Protein AF-A0A139H4J5-F1 (afdb_monomer)

Foldseek 3Di:
DDDDDDDDDDDDDDDDDDDDDDDDDDDDDDDDDDDDDDDDDDDDDDDDDDDDDPPPPPDPDPPPVVVVCVVVPHDDVVVVVVVVVVQVVVVVVLVPDDQKAWDPDDPCPPVCVVLPDDPDPQKTKIKHKFWDDADFDPDVVLDDDDDPVPSDGHRHHDLADSLLVRQQVVCVVCQQKAFRAKDWDHDDPTITMMMTMIGHLVDPVQCPDPVRVVCNDPVRGPCSVVLVYPRSCVSQVADDDPVCQCRPVGNVVSVCVVPDDDDDPPD

Sequence (267 aa):
MFDSSYIDFHILASHLPLQLFHLRLLRVLQGTTPIDQHHPPTQSRWVPTSISRSFKRRSRAMSCASCSAFAAGRYDPIFHERHKAVQHWLYMLLRQLNVIHRASRPSRPDKARRLGYKAKQGYVIYRVRVRRGGRKRPVPKGATYGKPTNQGVNQLKYQRSLKSTAEERVGRRCANLRVLNSYWINQDSTYKYYEVILVDPQHKAIRKDPRINWIVNPVHKHRESRGLTATGKKSRGLNKGHRYNNTKAGRRHTWKRQNTLSLWRYR

Radius of gyration: 34.25 Å; Cα contacts (8 Å, |Δi|>4): 265; chains: 1; bounding box: 84×84×112 Å

Secondary structure (DSSP, 8-state):
-------------------------------PPPP-----------PPP---------------HHHHHHHTT---HHHHHHHHHHHHHHHHHHHHS-SEEEESS-S-HHHHHHTT--SSTTEEEEEEEEE-S------GGG---S-GGG---SSPPPSS-HHHHHHHHHHHHTTTSEEEEEEEEEE-SSEEEEEEEEE-TT-HHHHT-TTTGGGGSGGGTTTTTTT-SHHHHHHTT--SSGGGTTTTT-HHHHHHHHHS----S--

Structure (mmCIF, N/CA/C/O backbone):
data_AF-A0A139H4J5-F1
#
_entry.id   AF-A0A139H4J5-F1
#
loop_
_atom_site.group_PDB
_atom_site.id
_atom_site.type_symbol
_atom_site.label_atom_id
_atom_site.label_alt_id
_atom_site.label_comp_id
_atom_site.label_asym_id
_atom_site.label_entity_id
_atom_site.label_seq_id
_atom_site.pdbx_PDB_ins_code
_atom_site.Cartn_x
_atom_site.Cartn_y
_atom_site.Cartn_z
_atom_site.occupancy
_atom_site.B_iso_or_equiv
_atom_site.auth_seq_id
_atom_site.auth_comp_id
_atom_site.auth_asym_id
_atom_site.auth_atom_id
_atom_site.pdbx_PDB_model_num
ATOM 1 N N . MET A 1 1 ? -54.869 -4.563 -58.253 1.00 38.34 1 MET A N 1
ATOM 2 C CA . MET A 1 1 ? -54.872 -5.874 -58.934 1.00 38.34 1 MET A CA 1
ATOM 3 C C . MET A 1 1 ? -54.321 -6.868 -57.925 1.00 38.34 1 MET A C 1
ATOM 5 O O . MET A 1 1 ? -53.164 -6.720 -57.567 1.00 38.34 1 MET A O 1
ATOM 9 N N . PHE A 1 2 ? -55.216 -7.496 -57.150 1.00 35.59 2 PHE A N 1
ATOM 10 C CA . PHE A 1 2 ? -55.743 -8.863 -57.378 1.00 35.59 2 PHE A CA 1
ATOM 11 C C . PHE A 1 2 ? -54.624 -9.902 -57.181 1.00 35.59 2 PHE A C 1
ATOM 13 O O . PHE A 1 2 ? -53.604 -9.790 -57.843 1.00 35.59 2 PHE A O 1
ATOM 20 N N . ASP A 1 3 ? -54.704 -10.944 -56.360 1.00 32.84 3 ASP A N 1
ATOM 21 C CA . ASP A 1 3 ? -55.675 -11.455 -55.383 1.00 32.84 3 ASP A CA 1
ATOM 22 C C . ASP A 1 3 ? -54.935 -12.608 -54.645 1.00 32.84 3 ASP A C 1
ATOM 24 O O . ASP A 1 3 ? -54.000 -13.176 -55.206 1.00 32.84 3 ASP A O 1
ATOM 28 N N . SER A 1 4 ? -55.183 -12.844 -53.349 1.00 40.06 4 SER A N 1
ATOM 29 C CA . SER A 1 4 ? -55.887 -14.029 -52.801 1.00 40.06 4 SER A CA 1
ATOM 30 C C . SER A 1 4 ? -55.195 -15.390 -53.067 1.00 40.06 4 SER A C 1
ATOM 32 O O . SER A 1 4 ? -54.967 -15.777 -54.203 1.00 40.06 4 SER A O 1
ATOM 34 N N . SER A 1 5 ? -54.889 -16.245 -52.084 1.00 41.31 5 SER A N 1
ATOM 35 C CA . SER A 1 5 ? -55.869 -16.812 -51.151 1.00 41.31 5 SER A CA 1
ATOM 36 C C . SER A 1 5 ? -55.244 -17.896 -50.235 1.00 41.31 5 SER A C 1
ATOM 38 O O . SER A 1 5 ? -54.331 -18.604 -50.653 1.00 41.31 5 SER A O 1
ATOM 40 N N . TYR A 1 6 ? -55.868 -18.073 -49.052 1.00 44.84 6 TYR A N 1
ATOM 41 C CA . TYR A 1 6 ? -56.236 -19.366 -48.419 1.00 44.84 6 TYR A CA 1
ATOM 42 C C . TYR A 1 6 ? -55.158 -20.155 -47.614 1.00 44.84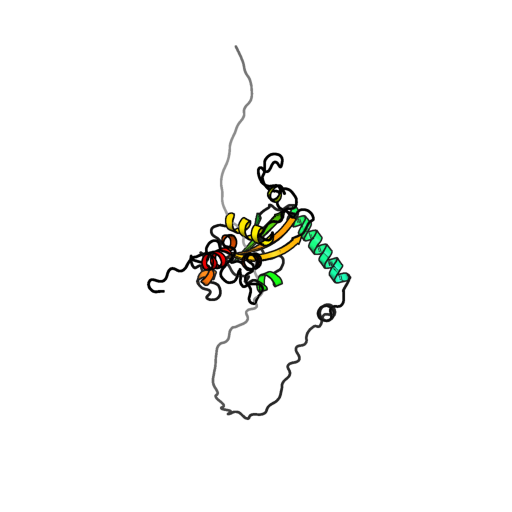 6 TYR A C 1
ATOM 44 O O . TYR A 1 6 ? -54.094 -20.441 -48.139 1.00 44.84 6 TYR A O 1
ATOM 52 N N . ILE A 1 7 ? -55.322 -20.604 -46.349 1.00 44.09 7 ILE A N 1
ATOM 53 C CA . ILE A 1 7 ? -56.472 -20.808 -45.429 1.00 44.09 7 ILE A CA 1
ATOM 54 C C . ILE A 1 7 ? -56.011 -20.701 -43.954 1.00 44.09 7 ILE A C 1
ATOM 56 O O . ILE A 1 7 ? -55.036 -21.342 -43.563 1.00 44.09 7 ILE A O 1
ATOM 60 N N . ASP A 1 8 ? -56.792 -19.977 -43.146 1.00 34.44 8 ASP A N 1
ATOM 61 C CA . ASP A 1 8 ? -56.931 -20.072 -41.681 1.00 34.44 8 ASP A CA 1
ATOM 62 C C . ASP A 1 8 ? -57.909 -21.188 -41.280 1.00 34.44 8 ASP A C 1
ATOM 64 O O . ASP A 1 8 ? -58.925 -21.330 -41.944 1.00 34.44 8 ASP A O 1
ATOM 68 N N . PHE A 1 9 ? -57.700 -21.867 -40.145 1.00 34.84 9 PHE A N 1
ATOM 69 C CA . PHE A 1 9 ? -58.762 -22.288 -39.201 1.00 34.84 9 PHE A CA 1
ATOM 70 C C . PHE A 1 9 ? -58.064 -22.649 -37.860 1.00 34.84 9 PHE A C 1
ATOM 72 O O . PHE A 1 9 ? -57.269 -23.582 -37.820 1.00 34.84 9 PHE A O 1
ATOM 79 N N . HIS A 1 10 ? -58.098 -21.846 -36.779 1.00 34.62 10 HIS A N 1
ATOM 80 C CA . HIS A 1 10 ? -59.194 -21.690 -35.795 1.00 34.62 10 HIS A CA 1
ATOM 81 C C . HIS A 1 10 ? -59.748 -23.078 -35.339 1.00 34.62 10 HIS A C 1
ATOM 83 O O . HIS A 1 10 ? -60.050 -23.908 -36.177 1.00 34.62 10 HIS A O 1
ATOM 89 N N . ILE A 1 11 ? -59.978 -23.439 -34.063 1.00 37.06 11 ILE A N 1
ATOM 90 C CA . ILE A 1 11 ? -60.454 -22.643 -32.925 1.00 37.06 11 ILE A CA 1
ATOM 91 C C . ILE A 1 11 ? -60.684 -23.545 -31.671 1.00 37.06 11 ILE A C 1
ATOM 93 O O . ILE A 1 11 ? -60.973 -24.725 -31.817 1.00 37.06 11 ILE A O 1
ATOM 97 N N . LEU A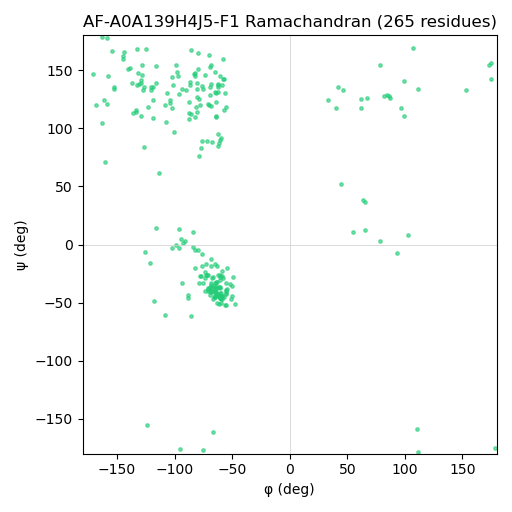 1 12 ? -60.636 -22.917 -30.480 1.00 35.50 12 LEU A N 1
ATOM 98 C CA . LEU A 1 12 ? -61.339 -23.187 -29.191 1.00 35.50 12 LEU A CA 1
ATOM 99 C C . LEU A 1 12 ? -61.114 -24.513 -28.436 1.00 35.50 12 LEU A C 1
ATOM 101 O O . LEU A 1 12 ? -61.383 -25.597 -28.923 1.00 35.50 12 LEU A O 1
ATOM 105 N N . ALA A 1 13 ? -60.573 -24.423 -27.214 1.00 34.06 13 ALA A N 1
ATOM 106 C CA . ALA A 1 13 ? -61.283 -24.329 -25.916 1.00 34.06 13 ALA A CA 1
ATOM 107 C C . ALA A 1 13 ? -61.312 -25.727 -25.269 1.00 34.06 13 ALA A C 1
ATOM 109 O O . ALA A 1 13 ? -61.371 -26.723 -25.964 1.00 34.06 13 ALA A O 1
ATOM 110 N N . SER A 1 14 ? -61.146 -25.919 -23.964 1.00 35.09 14 SER A N 1
ATOM 111 C CA . SER A 1 14 ? -62.023 -25.417 -22.916 1.00 35.09 14 SER A CA 1
ATOM 112 C C . SER A 1 14 ? -61.558 -25.961 -21.553 1.00 35.09 14 SER A C 1
ATOM 114 O O . SER A 1 14 ? -61.258 -27.143 -21.442 1.00 35.09 14 SER A O 1
ATOM 116 N N . HIS A 1 15 ? -61.659 -25.112 -20.527 1.00 35.44 15 HIS A N 1
ATOM 117 C CA . HIS A 1 15 ? -62.124 -25.432 -19.166 1.00 35.44 15 HIS A CA 1
ATOM 118 C C . HIS A 1 15 ? -61.149 -25.964 -18.084 1.00 35.44 15 HIS A C 1
ATOM 120 O O . HIS A 1 15 ? -60.437 -26.950 -18.223 1.00 35.44 15 HIS A O 1
ATOM 126 N N . LEU A 1 16 ? -61.205 -25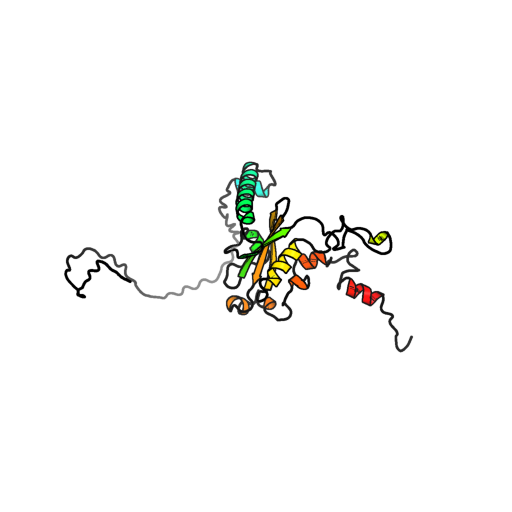.220 -16.971 1.00 36.22 16 LEU A N 1
ATOM 127 C CA . LEU A 1 16 ? -60.706 -25.408 -15.599 1.00 36.22 16 LEU A CA 1
ATOM 128 C C . LEU A 1 16 ? -61.434 -26.583 -14.859 1.00 36.22 16 LEU A C 1
ATOM 130 O O . LEU A 1 16 ? -62.233 -27.265 -15.489 1.00 36.22 16 LEU A O 1
ATOM 134 N N . PRO A 1 17 ? -61.404 -26.685 -13.505 1.00 60.97 17 PRO A N 1
ATOM 135 C CA . PRO A 1 17 ? -60.396 -27.233 -12.576 1.00 60.97 17 PRO A CA 1
ATOM 136 C C . PRO A 1 17 ? -61.027 -28.342 -11.660 1.00 60.97 17 PRO A C 1
ATOM 138 O O . PRO A 1 17 ? -62.074 -28.866 -12.011 1.00 60.97 17 PRO A O 1
ATOM 141 N N . LEU A 1 18 ? -60.463 -28.606 -10.456 1.00 36.47 18 LEU A N 1
ATOM 142 C CA . LEU A 1 18 ? -60.972 -29.420 -9.298 1.00 36.47 18 LEU A CA 1
ATOM 143 C C . LEU A 1 18 ? -60.400 -30.856 -9.205 1.00 36.47 18 LEU A C 1
ATOM 145 O O . LEU A 1 18 ? -60.499 -31.633 -10.139 1.00 36.47 18 LEU A O 1
ATOM 149 N N . GLN A 1 19 ? -59.557 -31.184 -8.213 1.00 38.31 19 GLN A N 1
ATOM 150 C CA . GLN A 1 19 ? -59.784 -31.506 -6.782 1.00 38.31 19 GLN A CA 1
ATOM 151 C C . GLN A 1 19 ? -60.163 -32.978 -6.480 1.00 38.31 19 GLN A C 1
ATOM 153 O O . GLN A 1 19 ? -61.184 -33.470 -6.936 1.00 38.31 19 GLN A O 1
ATOM 158 N N . LEU A 1 20 ? -59.397 -33.549 -5.530 1.00 36.75 20 LEU A N 1
ATOM 159 C CA . LEU A 1 20 ? -59.759 -34.556 -4.510 1.00 36.75 20 LEU A CA 1
ATOM 160 C C . LEU A 1 20 ? -59.882 -36.050 -4.886 1.00 36.75 20 LEU A C 1
ATOM 162 O O . LEU A 1 20 ? -60.214 -36.417 -6.001 1.00 36.75 20 LEU A O 1
ATOM 166 N N . PHE A 1 21 ? -59.669 -36.869 -3.840 1.00 31.66 21 PHE A N 1
ATOM 167 C CA . PHE A 1 21 ? -59.703 -38.341 -3.716 1.00 31.66 21 PHE A CA 1
ATOM 168 C C . PHE A 1 21 ? -58.385 -39.072 -4.072 1.00 31.66 21 PHE A C 1
ATOM 170 O O . PHE A 1 21 ? -57.812 -38.853 -5.123 1.00 31.66 21 PHE A O 1
ATOM 177 N N . HIS A 1 22 ? -57.800 -39.954 -3.251 1.00 36.50 22 HIS A N 1
ATOM 178 C CA . HIS A 1 22 ? -58.318 -40.677 -2.090 1.00 36.50 22 HIS A CA 1
ATOM 179 C C . HIS A 1 22 ? -57.177 -41.147 -1.156 1.00 36.50 22 HIS A C 1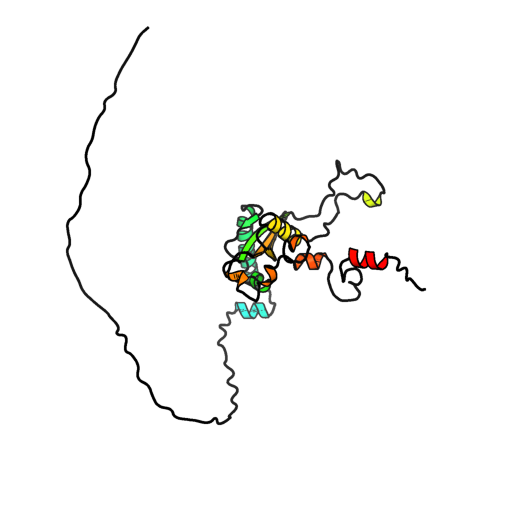
ATOM 181 O O . HIS A 1 22 ? -56.102 -41.548 -1.591 1.00 36.50 22 HIS A O 1
ATOM 187 N N . LEU A 1 23 ? -57.477 -41.124 0.143 1.00 36.38 23 LEU A N 1
ATOM 188 C CA . LEU A 1 23 ? -56.776 -41.730 1.281 1.00 36.38 23 LEU A CA 1
ATOM 189 C C . LEU A 1 23 ? -56.759 -43.271 1.252 1.00 36.38 23 LEU A C 1
ATOM 191 O O . LEU A 1 23 ? -57.775 -43.860 0.888 1.00 36.38 23 LEU A O 1
ATOM 195 N N . ARG A 1 24 ? -55.689 -43.877 1.797 1.00 36.62 24 ARG A N 1
ATOM 196 C CA . ARG A 1 24 ? -55.575 -45.116 2.632 1.00 36.62 24 ARG A CA 1
ATOM 197 C C . ARG A 1 24 ? -54.170 -45.698 2.394 1.00 36.62 24 ARG A C 1
ATOM 199 O O . ARG A 1 24 ? -53.747 -45.754 1.254 1.00 36.62 24 ARG A O 1
ATOM 206 N N . LEU A 1 25 ? -53.353 -46.110 3.364 1.00 36.75 25 LEU A N 1
ATOM 207 C CA . LEU A 1 25 ? -53.542 -46.752 4.674 1.00 36.75 25 LEU A CA 1
ATOM 208 C C . LEU A 1 25 ? -52.203 -46.501 5.441 1.00 36.75 25 LEU A C 1
ATOM 210 O O . LEU A 1 25 ? -51.148 -46.634 4.832 1.00 36.75 25 LEU A O 1
ATOM 214 N N . LEU A 1 26 ? -52.164 -45.900 6.647 1.00 35.75 26 LEU A N 1
ATOM 215 C CA . LEU A 1 26 ? -51.996 -46.571 7.966 1.00 35.75 26 LEU A CA 1
ATOM 216 C C . LEU A 1 26 ? -50.938 -47.699 7.954 1.00 35.75 26 LEU A C 1
ATOM 218 O O . LEU A 1 26 ? -51.007 -48.567 7.101 1.00 35.75 26 LEU A O 1
ATOM 222 N N . ARG A 1 27 ? -50.004 -47.886 8.892 1.00 33.38 27 ARG A N 1
ATOM 223 C CA . ARG A 1 27 ? -49.643 -47.384 10.240 1.00 33.38 27 ARG A CA 1
ATOM 224 C C . ARG A 1 27 ? -48.376 -48.209 10.623 1.00 33.38 27 ARG A C 1
ATOM 226 O O . ARG A 1 27 ? -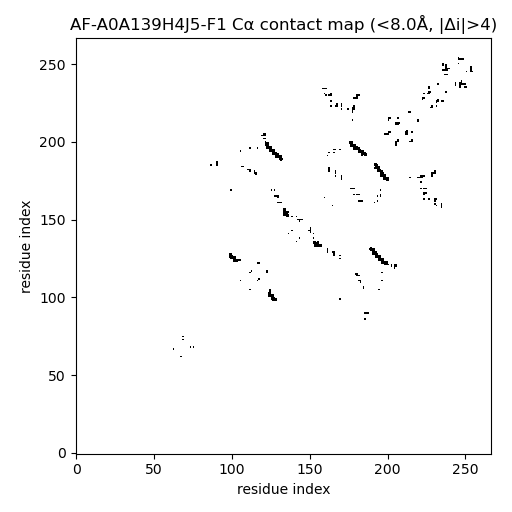47.998 -49.067 9.837 1.00 33.38 27 ARG A O 1
ATOM 233 N N . VAL A 1 28 ? -47.851 -48.055 11.852 1.00 38.69 28 VAL A N 1
ATOM 234 C CA . VAL A 1 28 ? -46.845 -48.903 12.571 1.00 38.69 28 VAL A CA 1
ATOM 235 C C . VAL A 1 28 ? -45.407 -48.352 12.446 1.00 38.69 28 VAL A C 1
ATOM 237 O O . VAL A 1 28 ? -44.899 -48.280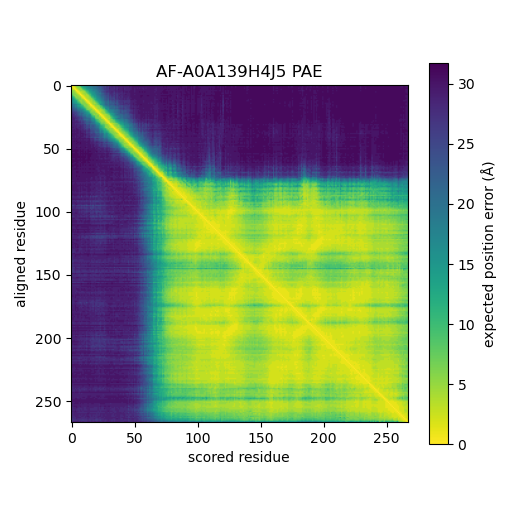 11.340 1.00 38.69 28 VAL A O 1
ATOM 240 N N . LEU A 1 29 ? -44.640 -47.923 13.462 1.00 38.03 29 LEU A N 1
ATOM 241 C CA . LEU A 1 29 ? -44.706 -47.764 14.933 1.00 38.03 29 LEU A CA 1
ATOM 242 C C . LEU A 1 29 ? -43.628 -46.700 15.285 1.00 38.03 29 LEU A C 1
ATOM 244 O O . LEU A 1 29 ? -42.517 -46.767 14.773 1.00 38.03 29 LEU A O 1
ATOM 248 N N . GLN A 1 30 ? -43.964 -45.562 15.898 1.00 31.20 30 GLN A N 1
ATOM 249 C CA . GLN A 1 30 ? -43.751 -45.222 17.320 1.00 31.20 30 GLN A CA 1
ATOM 250 C C . GLN A 1 30 ? -42.417 -45.661 17.961 1.00 31.20 30 GLN A C 1
ATOM 252 O O . GLN A 1 30 ? -42.156 -46.841 18.153 1.00 31.20 30 GLN A O 1
ATOM 257 N N . GLY A 1 31 ? -41.637 -44.661 18.388 1.00 29.80 31 GLY A N 1
ATOM 258 C CA . GLY A 1 31 ? -40.457 -44.781 19.246 1.00 29.80 31 GLY A CA 1
ATOM 259 C C . GLY A 1 31 ? -40.131 -43.429 19.886 1.00 29.80 31 GLY A C 1
ATOM 260 O O . GLY A 1 31 ? -39.196 -42.746 19.480 1.00 29.80 31 GLY A O 1
ATOM 261 N N . THR A 1 32 ? -40.971 -43.005 20.829 1.00 36.44 32 THR A N 1
ATOM 262 C CA . THR A 1 32 ? -40.791 -41.833 21.697 1.00 36.44 32 THR A CA 1
ATOM 263 C C . THR A 1 32 ? -39.857 -42.175 22.859 1.00 36.44 32 THR A C 1
ATOM 265 O O . THR A 1 32 ? -40.135 -43.117 23.596 1.00 36.44 32 THR A O 1
ATOM 268 N N . THR A 1 33 ? -38.792 -41.401 23.076 1.00 44.16 33 THR A N 1
ATOM 269 C CA . THR A 1 33 ? -38.015 -41.422 24.330 1.00 44.16 33 THR A CA 1
ATOM 270 C C . THR A 1 33 ? -38.500 -40.300 25.256 1.00 44.16 33 THR A C 1
ATOM 272 O O . THR A 1 33 ? -38.576 -39.159 24.787 1.00 44.16 33 THR A O 1
ATOM 275 N N . PRO A 1 34 ? -38.818 -40.573 26.534 1.00 46.00 34 PRO A N 1
ATOM 276 C CA . PRO A 1 34 ? -39.319 -39.557 27.445 1.00 46.00 34 PRO A CA 1
ATOM 277 C C . PRO A 1 34 ? -38.208 -38.706 28.071 1.00 46.00 34 PRO A C 1
ATOM 279 O O . PRO A 1 34 ? -37.085 -39.148 28.314 1.00 46.00 34 PRO A O 1
ATOM 282 N N . ILE A 1 35 ? -38.594 -37.457 28.306 1.00 38.59 35 ILE A N 1
ATOM 283 C CA . ILE A 1 35 ? -37.965 -36.446 29.151 1.00 38.59 35 ILE A CA 1
ATOM 284 C C . ILE A 1 35 ? -38.388 -36.749 30.590 1.00 38.59 35 ILE A C 1
ATOM 286 O O . ILE A 1 35 ? -39.583 -36.912 30.815 1.00 38.59 35 ILE A O 1
ATOM 290 N N . ASP A 1 36 ? -37.454 -36.744 31.541 1.00 38.06 36 ASP A N 1
ATOM 291 C CA . ASP A 1 36 ? -37.783 -36.716 32.969 1.00 38.06 36 ASP A CA 1
ATOM 292 C C . ASP A 1 36 ? -36.978 -35.640 33.705 1.00 38.06 36 ASP A C 1
ATOM 294 O O . ASP A 1 36 ? -35.796 -35.405 33.429 1.00 38.06 36 ASP A O 1
ATOM 298 N N . GLN A 1 37 ? -37.674 -34.937 34.596 1.00 34.59 37 GLN A N 1
ATOM 299 C CA . GLN A 1 37 ? -37.224 -33.756 35.327 1.00 34.59 37 GLN A CA 1
ATOM 300 C C . GLN A 1 37 ? -36.710 -34.101 36.740 1.00 34.59 37 GLN A C 1
ATOM 302 O O . GLN A 1 37 ? -37.240 -34.969 37.415 1.00 34.59 37 GLN A O 1
ATOM 307 N N . HIS A 1 38 ? -35.687 -33.348 37.166 1.00 36.72 38 HIS A N 1
ATOM 308 C CA . HIS A 1 38 ? -35.344 -32.859 38.517 1.00 36.72 38 HIS A CA 1
ATOM 309 C C . HIS A 1 38 ? -35.634 -33.662 39.808 1.00 36.72 38 HIS A C 1
ATOM 311 O O . HIS A 1 38 ? -36.777 -33.778 40.216 1.00 36.72 38 HIS A O 1
ATOM 317 N N . HIS A 1 39 ? -34.565 -33.892 40.598 1.00 39.66 39 HIS A N 1
ATOM 318 C CA . HIS A 1 39 ? -34.508 -33.659 42.061 1.00 39.66 39 HIS A CA 1
ATOM 319 C C . HIS A 1 39 ? -33.053 -33.365 42.542 1.00 39.66 39 HIS A C 1
ATOM 321 O O . HIS A 1 39 ? -32.134 -34.083 42.147 1.00 39.66 39 HIS A O 1
ATOM 327 N N . PRO A 1 40 ? -32.798 -32.331 43.381 1.00 46.19 40 PRO A N 1
ATOM 328 C CA . PRO A 1 40 ? -31.676 -32.245 44.342 1.00 46.19 40 PRO A CA 1
ATOM 329 C C . PRO A 1 40 ? -32.162 -32.730 45.742 1.00 46.19 40 PRO A C 1
ATOM 331 O O . PRO A 1 40 ? -33.333 -33.103 45.818 1.00 46.19 40 PRO A O 1
ATOM 334 N N . PRO A 1 41 ? -31.407 -32.700 46.874 1.00 45.88 41 PRO A N 1
ATOM 335 C CA . PRO A 1 41 ? -30.055 -32.187 47.158 1.00 45.88 41 PRO A CA 1
ATOM 336 C C . PRO A 1 41 ? -29.153 -33.175 47.948 1.00 45.88 41 PRO A C 1
ATOM 338 O O . PRO A 1 41 ? -29.633 -34.125 48.553 1.00 45.88 41 PRO A O 1
ATOM 341 N N . THR A 1 42 ? -27.846 -32.907 48.056 1.00 35.91 42 THR A N 1
ATOM 342 C CA . THR A 1 42 ? -27.089 -33.156 49.308 1.00 35.91 42 THR A CA 1
ATOM 343 C C . THR A 1 42 ? -25.708 -32.501 49.259 1.00 35.91 42 THR A C 1
ATOM 345 O O . THR A 1 42 ? -24.887 -32.761 48.383 1.00 35.91 42 THR A O 1
ATOM 348 N N . GLN A 1 43 ? -25.468 -31.601 50.213 1.00 34.69 43 GLN A N 1
ATOM 349 C CA . GLN A 1 43 ? -24.166 -31.013 50.501 1.00 34.69 43 GLN A CA 1
ATOM 350 C C . GLN A 1 43 ? -23.339 -32.017 51.311 1.00 34.69 43 GLN A C 1
ATOM 352 O O . GLN A 1 43 ? -23.745 -32.400 52.403 1.00 34.69 43 GLN A O 1
ATOM 357 N N . SER A 1 44 ? -22.142 -32.365 50.843 1.00 34.69 44 SER A N 1
ATOM 358 C CA . SER A 1 44 ? -21.076 -32.833 51.730 1.00 34.69 44 SER A CA 1
ATOM 359 C C . SER A 1 44 ? -19.809 -32.039 51.445 1.00 34.69 44 SER A C 1
ATOM 361 O O . SER A 1 44 ? -19.195 -32.123 50.381 1.00 34.69 44 SER A O 1
ATOM 363 N N . ARG A 1 45 ? -19.488 -31.220 52.435 1.00 33.19 45 ARG A N 1
ATOM 364 C CA . ARG A 1 45 ? -18.333 -30.351 52.590 1.00 33.19 45 ARG A CA 1
ATOM 365 C C . ARG A 1 45 ? -17.063 -31.205 52.679 1.00 33.19 45 ARG A C 1
ATOM 367 O O . ARG A 1 45 ? -16.954 -32.007 53.595 1.00 33.19 45 ARG A O 1
ATOM 374 N N . TRP A 1 46 ? -16.094 -30.988 51.791 1.00 31.80 46 TRP A N 1
ATOM 375 C CA . TRP A 1 46 ? -14.712 -31.435 51.991 1.00 31.80 46 TRP A CA 1
ATOM 376 C C . TRP A 1 46 ? -13.755 -30.289 51.650 1.00 31.80 46 TRP A C 1
ATOM 378 O O . TRP A 1 46 ? -13.726 -29.777 50.532 1.00 31.80 46 TRP A O 1
ATOM 388 N N . VAL A 1 47 ? -13.038 -29.848 52.681 1.00 35.28 47 VAL A N 1
ATOM 389 C CA . VAL A 1 47 ? -11.962 -28.844 52.681 1.00 35.28 47 VAL A CA 1
ATOM 390 C C . VAL A 1 47 ? -10.664 -29.526 52.196 1.00 35.28 47 VAL A C 1
ATOM 392 O O . VAL A 1 47 ? -10.540 -30.743 52.343 1.00 35.28 47 VAL A O 1
ATOM 395 N N . PRO A 1 48 ? -9.723 -28.805 51.553 1.00 33.06 48 PRO A N 1
ATOM 396 C CA . PRO A 1 48 ? -8.758 -29.400 50.638 1.00 33.06 48 PRO A CA 1
ATOM 397 C C . PRO A 1 48 ? -7.508 -29.915 51.354 1.00 33.06 48 PRO A C 1
ATOM 399 O O . PRO A 1 48 ? -6.914 -29.210 52.167 1.00 33.06 48 PRO A O 1
ATOM 402 N N . THR A 1 49 ? -7.040 -31.101 50.967 1.00 35.97 49 THR A N 1
ATOM 403 C CA . THR A 1 49 ? -5.674 -31.553 51.244 1.00 35.97 49 THR A CA 1
ATOM 404 C C . THR A 1 49 ? -4.820 -31.416 49.988 1.00 35.97 49 THR A C 1
ATOM 406 O O . THR A 1 49 ? -5.064 -31.996 48.931 1.00 35.97 49 THR A O 1
ATOM 409 N N . SER A 1 50 ? -3.805 -30.572 50.116 1.00 36.22 50 SER A N 1
ATOM 410 C CA . SER A 1 50 ? -2.722 -30.363 49.171 1.00 36.22 50 SER A CA 1
ATOM 411 C C . SER A 1 50 ? -1.878 -31.627 49.027 1.00 36.22 50 SER A C 1
ATOM 413 O O . SER A 1 50 ? -1.108 -31.945 49.929 1.00 36.22 50 SER A O 1
ATOM 415 N N . ILE A 1 51 ? -1.947 -32.306 47.881 1.00 36.22 51 ILE A N 1
ATOM 416 C CA . ILE A 1 51 ? -0.866 -33.188 47.426 1.00 36.22 51 ILE A CA 1
ATOM 417 C C . ILE A 1 51 ? -0.629 -32.939 45.939 1.00 36.22 51 ILE A C 1
ATOM 419 O O . ILE A 1 51 ? -1.461 -33.201 45.070 1.00 36.22 51 ILE A O 1
ATOM 423 N N . SER A 1 52 ? 0.551 -32.401 45.668 1.00 38.62 52 SER A N 1
ATOM 424 C CA . SER A 1 52 ? 1.160 -32.269 44.359 1.00 38.62 52 SER A CA 1
ATOM 425 C C . SER A 1 52 ? 1.282 -33.638 43.682 1.00 38.62 52 SER A C 1
ATOM 427 O O . SER A 1 52 ? 2.040 -34.506 44.104 1.00 38.62 52 SER A O 1
ATOM 429 N N . ARG A 1 53 ? 0.583 -33.826 42.562 1.00 35.03 53 ARG A N 1
ATOM 430 C CA . ARG A 1 53 ? 0.972 -34.815 41.550 1.00 35.03 53 ARG A CA 1
ATOM 431 C C . ARG A 1 53 ? 0.890 -34.174 40.178 1.00 35.03 53 ARG A C 1
ATOM 433 O O . ARG A 1 53 ? -0.172 -33.787 39.699 1.00 35.03 53 ARG A O 1
ATOM 440 N N . SER A 1 54 ? 2.057 -34.046 39.560 1.00 34.12 54 SER A N 1
ATOM 441 C CA . SER A 1 54 ? 2.255 -33.615 38.184 1.00 34.12 54 SER A CA 1
ATOM 442 C C . SER A 1 54 ? 1.599 -34.616 37.229 1.00 34.12 54 SER A C 1
ATOM 444 O O . SER A 1 54 ? 2.222 -35.532 36.697 1.00 34.12 54 SER A O 1
ATOM 446 N N . PHE A 1 55 ? 0.302 -34.443 36.984 1.00 29.62 55 PHE A N 1
ATOM 447 C CA . PHE A 1 55 ? -0.413 -35.224 35.985 1.00 29.62 55 PHE A CA 1
ATOM 448 C C . PHE A 1 55 ? -0.068 -34.687 34.592 1.00 29.62 55 PHE A C 1
ATOM 450 O O . PHE A 1 55 ? -0.751 -33.843 34.007 1.00 29.62 55 PHE A O 1
ATOM 457 N N . LYS A 1 56 ? 1.069 -35.150 34.068 1.00 34.06 56 LYS A N 1
ATOM 458 C CA . LYS A 1 56 ? 1.526 -34.896 32.702 1.00 34.06 56 LYS A CA 1
ATOM 459 C C . LYS A 1 56 ? 0.566 -35.616 31.756 1.00 34.06 56 LYS A C 1
ATOM 461 O O . LYS A 1 56 ? 0.761 -36.774 31.400 1.00 34.06 56 LYS A O 1
ATOM 466 N N . ARG A 1 57 ? -0.509 -34.923 31.378 1.00 32.78 57 ARG A N 1
ATOM 467 C CA . ARG A 1 57 ? -1.486 -35.351 30.375 1.00 32.78 57 ARG A CA 1
ATOM 468 C C . ARG A 1 57 ? -0.735 -35.554 29.053 1.00 32.78 57 ARG A C 1
ATOM 470 O O . ARG A 1 57 ? -0.528 -34.608 28.298 1.00 32.78 57 ARG A O 1
ATOM 477 N N . ARG A 1 58 ? -0.269 -36.784 28.798 1.00 33.84 58 ARG A N 1
ATOM 478 C CA . ARG A 1 58 ? 0.204 -37.229 27.482 1.00 33.84 58 ARG A CA 1
ATOM 479 C C . ARG A 1 58 ? -0.992 -37.132 26.543 1.00 33.84 58 ARG A C 1
ATOM 481 O O . ARG A 1 58 ? -1.828 -38.029 26.480 1.00 33.84 58 ARG A O 1
ATOM 488 N N . SER A 1 59 ? -1.096 -36.015 25.836 1.00 35.31 59 SER A N 1
ATOM 489 C CA . SER A 1 59 ? -1.874 -35.958 24.613 1.00 35.31 59 SER A CA 1
ATOM 490 C C . SER A 1 59 ? -1.337 -37.055 23.696 1.00 35.31 59 SER A C 1
ATOM 492 O O . SER A 1 59 ? -0.163 -37.053 23.326 1.00 35.31 59 SER A O 1
ATOM 494 N N . ARG A 1 60 ? -2.190 -38.023 23.349 1.00 37.25 60 ARG A N 1
ATOM 495 C CA . ARG A 1 60 ? -1.977 -38.872 22.177 1.00 37.25 60 ARG A CA 1
ATOM 496 C C . ARG A 1 60 ? -1.980 -37.943 20.966 1.00 37.25 60 ARG A C 1
ATOM 498 O O . ARG A 1 60 ? -3.019 -37.666 20.376 1.00 37.25 60 ARG A O 1
ATOM 505 N N . ALA A 1 61 ? -0.816 -37.392 20.642 1.00 37.22 61 ALA A N 1
ATOM 506 C CA . ALA A 1 61 ? -0.564 -36.873 19.319 1.00 37.22 61 ALA A CA 1
ATOM 507 C C . ALA A 1 61 ? -0.639 -38.084 18.391 1.00 37.22 61 ALA A C 1
ATOM 509 O O . ALA A 1 61 ? 0.213 -38.967 18.452 1.00 37.22 61 ALA A O 1
ATOM 510 N N . MET A 1 62 ? -1.673 -38.145 17.554 1.00 36.19 62 MET A N 1
ATOM 511 C CA . MET A 1 62 ? -1.578 -38.900 16.314 1.00 36.19 62 MET A CA 1
ATOM 512 C C . MET A 1 62 ? -0.447 -38.254 15.514 1.00 36.19 62 MET A C 1
ATOM 514 O O . MET A 1 62 ? -0.645 -37.275 14.796 1.00 36.19 62 MET A O 1
ATOM 518 N N . SER A 1 63 ? 0.772 -38.744 15.714 1.00 39.59 63 SER A N 1
ATOM 519 C CA . SER A 1 63 ? 1.902 -38.422 14.866 1.00 39.59 63 SER A CA 1
ATOM 520 C C . SER A 1 63 ? 1.670 -39.145 13.548 1.00 39.59 63 SER A C 1
ATOM 522 O O . SER A 1 63 ? 2.083 -40.288 13.366 1.00 39.59 63 SER A O 1
ATOM 524 N N . CYS A 1 64 ? 0.977 -38.498 12.614 1.00 39.81 64 CYS A N 1
ATOM 525 C CA . CYS A 1 64 ? 1.172 -38.855 11.220 1.00 39.81 64 CYS A CA 1
ATOM 526 C C . CYS A 1 64 ? 2.673 -38.695 10.928 1.00 39.81 64 CYS A C 1
ATOM 528 O O . CYS A 1 64 ? 3.271 -37.676 11.285 1.00 39.81 64 CYS A O 1
ATOM 530 N N . ALA A 1 65 ? 3.298 -39.703 10.320 1.00 45.03 65 ALA A N 1
ATOM 531 C CA . ALA A 1 65 ? 4.730 -39.696 10.001 1.00 45.03 65 ALA A CA 1
ATOM 532 C C . ALA A 1 65 ? 5.154 -38.463 9.168 1.00 45.03 65 ALA A C 1
ATOM 534 O O . ALA A 1 65 ? 6.304 -38.037 9.204 1.00 45.03 65 ALA A O 1
ATOM 535 N N . SER A 1 66 ? 4.201 -37.813 8.494 1.00 46.97 66 SER A N 1
ATOM 536 C CA . SER A 1 66 ? 4.394 -36.550 7.777 1.00 46.97 66 SER A CA 1
ATOM 537 C C . SER A 1 66 ? 4.594 -35.320 8.680 1.00 46.97 66 SER A C 1
ATOM 539 O O . SER A 1 66 ? 5.208 -34.344 8.255 1.00 46.97 66 SER A O 1
ATOM 541 N N . CYS A 1 67 ? 4.088 -35.316 9.920 1.00 43.47 67 CYS A N 1
ATOM 542 C CA . CYS A 1 67 ? 4.221 -34.168 10.830 1.00 43.47 67 CYS A CA 1
ATOM 543 C C . CYS A 1 67 ? 5.604 -34.093 11.494 1.00 43.47 67 CYS A C 1
ATOM 545 O O . CYS A 1 67 ? 6.107 -32.995 11.731 1.00 43.47 67 CYS A O 1
ATOM 547 N N . SER A 1 68 ? 6.237 -35.236 11.773 1.00 46.34 68 SER A N 1
ATOM 548 C CA . SER A 1 68 ? 7.576 -35.296 12.375 1.00 46.34 68 SER A CA 1
ATOM 549 C C . SER A 1 68 ? 8.687 -34.951 11.376 1.00 46.34 68 SER A C 1
ATOM 551 O O . SER A 1 68 ? 9.664 -34.306 11.755 1.00 46.34 68 SER A O 1
ATOM 553 N N . ALA A 1 69 ? 8.520 -35.283 10.091 1.00 47.47 69 ALA A N 1
ATOM 554 C CA . ALA A 1 69 ? 9.465 -34.913 9.032 1.00 47.47 69 ALA A CA 1
ATOM 555 C C . ALA A 1 69 ? 9.506 -33.392 8.771 1.00 47.47 69 ALA A C 1
ATOM 557 O O . ALA A 1 69 ? 10.583 -32.821 8.595 1.00 47.47 69 ALA A O 1
ATOM 558 N N . PHE A 1 70 ? 8.351 -32.714 8.837 1.00 49.03 70 PHE A N 1
ATOM 559 C CA . PHE A 1 70 ? 8.247 -31.267 8.599 1.00 49.03 70 PHE A CA 1
ATOM 560 C C . PHE A 1 70 ? 8.917 -30.428 9.701 1.00 49.03 70 PHE A C 1
ATOM 562 O O . PHE A 1 70 ? 9.483 -29.371 9.424 1.00 49.03 70 PHE A O 1
ATOM 569 N N . ALA A 1 71 ? 8.884 -30.904 10.950 1.00 51.59 71 ALA A N 1
ATOM 570 C CA . ALA A 1 71 ? 9.567 -30.266 12.077 1.00 51.59 71 ALA A CA 1
ATOM 571 C C . ALA A 1 71 ? 11.095 -30.466 12.044 1.00 51.59 71 ALA A C 1
ATOM 573 O O . ALA A 1 71 ? 11.827 -29.650 12.597 1.00 51.59 71 ALA A O 1
ATOM 574 N N . ALA A 1 72 ? 11.575 -31.515 11.367 1.00 54.47 72 ALA A N 1
ATOM 575 C CA . ALA A 1 72 ? 12.991 -31.866 11.265 1.00 54.47 72 ALA A CA 1
ATOM 576 C C . ALA A 1 72 ? 13.708 -31.245 10.047 1.00 54.47 72 ALA A C 1
ATOM 578 O O . ALA A 1 72 ? 14.873 -31.554 9.812 1.00 54.47 72 ALA A O 1
ATOM 579 N N . GLY A 1 73 ? 13.029 -30.413 9.245 1.00 58.62 73 GLY A N 1
ATOM 580 C CA . GLY A 1 73 ? 13.629 -29.739 8.084 1.00 58.62 73 GLY A CA 1
ATOM 581 C C . GLY A 1 73 ? 14.082 -30.672 6.952 1.00 58.62 73 GLY A C 1
ATOM 582 O O . GLY A 1 73 ? 14.793 -30.227 6.053 1.00 58.62 73 GLY A O 1
ATOM 583 N N . ARG A 1 74 ? 13.682 -31.951 6.975 1.00 62.25 74 ARG A N 1
ATOM 584 C CA . ARG A 1 74 ? 14.022 -32.921 5.927 1.00 62.25 74 ARG A CA 1
ATOM 585 C C . ARG A 1 74 ? 13.173 -32.670 4.679 1.00 62.25 74 ARG A C 1
ATOM 587 O O . ARG A 1 74 ? 11.965 -32.462 4.775 1.00 62.25 74 ARG A O 1
ATOM 594 N N . TYR A 1 75 ? 13.819 -32.663 3.512 1.00 67.75 75 TYR A N 1
ATOM 595 C CA . TYR A 1 75 ? 13.152 -32.525 2.219 1.00 67.75 75 TYR A CA 1
ATOM 596 C C . TYR A 1 75 ? 12.314 -33.773 1.935 1.00 67.75 75 TYR A C 1
ATOM 598 O O . TYR A 1 75 ? 12.854 -34.872 1.860 1.00 67.75 75 TYR A O 1
ATOM 606 N N . ASP A 1 76 ? 11.005 -33.590 1.784 1.00 72.25 76 ASP A N 1
ATOM 607 C CA . ASP A 1 76 ? 10.075 -34.668 1.464 1.00 72.25 76 ASP A CA 1
ATOM 608 C C . ASP A 1 76 ? 9.609 -34.518 -0.002 1.00 72.25 76 ASP A C 1
ATOM 610 O O . ASP A 1 76 ? 8.841 -33.591 -0.315 1.00 72.25 76 ASP A O 1
ATOM 614 N N . PRO A 1 77 ? 10.105 -35.359 -0.931 1.00 74.38 77 PRO A N 1
ATOM 615 C CA . PRO A 1 77 ? 9.869 -35.197 -2.366 1.00 74.38 77 PRO A CA 1
ATOM 616 C C . PRO A 1 77 ? 8.385 -35.340 -2.733 1.00 74.38 77 PRO A C 1
ATOM 618 O O . PRO A 1 77 ? 7.878 -34.575 -3.557 1.00 74.38 77 PRO A O 1
ATOM 621 N N . ILE A 1 78 ? 7.654 -36.223 -2.044 1.00 77.06 78 ILE A N 1
ATOM 622 C CA . ILE A 1 78 ? 6.228 -36.487 -2.292 1.00 77.06 78 ILE A CA 1
ATOM 623 C C . ILE A 1 78 ? 5.382 -35.263 -1.917 1.00 77.06 78 ILE A C 1
ATOM 625 O O . ILE A 1 78 ? 4.454 -34.875 -2.634 1.00 77.06 78 ILE A O 1
ATOM 629 N N . PHE A 1 79 ? 5.705 -34.610 -0.797 1.00 76.81 79 PHE A N 1
ATOM 630 C CA . PHE A 1 79 ? 5.036 -33.373 -0.392 1.00 76.81 79 PHE A CA 1
ATOM 631 C C . PHE A 1 79 ? 5.302 -32.239 -1.390 1.00 76.81 79 PHE A C 1
ATOM 633 O O . PHE A 1 79 ? 4.390 -31.479 -1.735 1.00 76.81 79 PHE A O 1
ATOM 640 N N . HIS A 1 80 ? 6.539 -32.132 -1.878 1.00 76.50 80 HIS A N 1
ATOM 641 C CA . HIS A 1 80 ? 6.933 -31.103 -2.838 1.00 76.50 80 HIS A CA 1
ATOM 642 C C . HIS A 1 80 ? 6.218 -31.250 -4.183 1.00 76.50 80 HIS A C 1
ATOM 644 O O . HIS A 1 80 ? 5.714 -30.259 -4.718 1.00 76.50 80 HIS A O 1
ATOM 650 N N . GLU A 1 81 ? 6.119 -32.467 -4.715 1.00 80.88 81 GLU A N 1
ATOM 651 C CA . GLU A 1 81 ? 5.388 -32.748 -5.957 1.00 80.88 81 GLU A CA 1
ATOM 652 C C . GLU A 1 81 ? 3.892 -32.486 -5.821 1.00 80.88 81 GLU A C 1
ATOM 654 O O . GLU A 1 81 ? 3.313 -31.777 -6.648 1.00 80.88 81 GLU A O 1
ATOM 659 N N . ARG A 1 82 ? 3.273 -32.940 -4.725 1.00 82.12 82 ARG A N 1
ATOM 660 C CA . ARG A 1 82 ? 1.865 -32.636 -4.431 1.00 82.12 82 ARG A CA 1
ATOM 661 C C . ARG A 1 82 ? 1.620 -31.132 -4.329 1.00 82.12 82 ARG A C 1
ATOM 663 O O . ARG A 1 82 ? 0.663 -30.618 -4.908 1.00 82.12 82 ARG A O 1
ATOM 670 N N . HIS A 1 83 ? 2.495 -30.393 -3.646 1.00 81.19 83 HIS A N 1
ATOM 671 C CA . HIS A 1 83 ? 2.375 -28.939 -3.542 1.00 81.19 83 HIS A CA 1
ATOM 672 C C . HIS A 1 83 ? 2.549 -28.251 -4.906 1.00 81.19 83 HIS A C 1
ATOM 674 O O . HIS A 1 83 ? 1.797 -27.327 -5.219 1.00 81.19 83 HIS A O 1
ATOM 680 N N . LYS A 1 84 ? 3.488 -28.707 -5.747 1.00 81.00 84 LYS A N 1
ATOM 681 C CA . LYS A 1 84 ? 3.636 -28.220 -7.129 1.00 81.00 84 LYS A CA 1
ATOM 682 C C . LYS A 1 84 ? 2.372 -28.463 -7.952 1.00 81.00 84 LYS A C 1
ATOM 684 O O . LYS A 1 84 ? 1.919 -27.532 -8.612 1.00 81.00 84 LYS A O 1
ATOM 689 N N . ALA A 1 85 ? 1.781 -29.654 -7.875 1.00 83.00 85 ALA A N 1
ATOM 690 C CA . ALA A 1 85 ? 0.548 -29.985 -8.588 1.00 83.00 85 ALA A CA 1
ATOM 691 C C . ALA A 1 85 ? -0.620 -29.079 -8.158 1.00 83.00 85 ALA A C 1
ATOM 693 O O . ALA A 1 85 ? -1.288 -28.486 -9.004 1.00 83.00 85 ALA A O 1
ATOM 694 N N . VAL A 1 86 ? -0.804 -28.867 -6.848 1.00 83.75 86 VAL A N 1
ATOM 695 C CA . VAL A 1 86 ? -1.830 -27.950 -6.315 1.00 83.75 86 VAL A CA 1
ATOM 696 C C . VAL A 1 86 ? -1.585 -26.509 -6.769 1.00 83.75 86 VAL A C 1
ATOM 698 O O . VAL A 1 86 ? -2.525 -25.814 -7.156 1.00 83.75 86 VAL A O 1
ATOM 701 N N . GLN A 1 87 ? -0.332 -26.043 -6.754 1.00 81.88 87 GLN A N 1
ATOM 702 C CA . GLN A 1 87 ? 0.019 -24.711 -7.252 1.00 81.88 87 GLN A CA 1
ATOM 703 C C . GLN A 1 87 ? -0.251 -24.581 -8.752 1.00 81.88 87 GLN A C 1
ATOM 705 O O . GLN A 1 87 ? -0.773 -23.552 -9.174 1.00 81.88 87 GLN A O 1
ATOM 710 N N . HIS A 1 88 ? 0.063 -25.606 -9.546 1.00 84.19 88 HIS A N 1
ATOM 711 C CA . HIS A 1 88 ? -0.187 -25.631 -10.986 1.00 84.19 88 HIS A CA 1
ATOM 712 C C . HIS A 1 88 ? -1.693 -25.571 -11.276 1.00 84.19 88 HIS A C 1
ATOM 714 O O . HIS A 1 88 ? -2.147 -24.692 -12.008 1.00 84.19 88 HIS A O 1
ATOM 720 N N . TRP A 1 89 ? -2.489 -26.422 -10.629 1.00 84.81 89 TRP A N 1
ATOM 721 C CA . TRP A 1 89 ? -3.943 -26.420 -10.781 1.00 84.81 89 TRP A CA 1
ATOM 722 C C . TRP A 1 89 ? -4.562 -25.075 -10.372 1.00 84.81 89 TRP A C 1
ATOM 724 O O . TRP A 1 89 ? -5.326 -24.468 -11.125 1.00 84.81 89 TRP A O 1
ATOM 734 N N . LEU A 1 90 ? -4.151 -24.534 -9.217 1.00 83.12 90 LEU A N 1
ATOM 735 C CA . LEU A 1 90 ? -4.593 -23.220 -8.747 1.00 83.12 90 LEU A CA 1
ATOM 736 C C . LEU A 1 90 ? -4.201 -22.103 -9.724 1.00 83.12 90 LEU A C 1
ATOM 738 O O . LEU A 1 90 ? -4.953 -21.149 -9.914 1.00 83.12 90 LEU A O 1
ATOM 742 N N . TYR A 1 91 ? -3.030 -22.205 -10.345 1.00 82.25 91 TYR A N 1
ATOM 743 C CA . TYR A 1 91 ? -2.571 -21.266 -11.362 1.00 82.25 91 TYR A CA 1
ATOM 744 C C . TYR A 1 91 ? -3.441 -21.289 -12.622 1.00 82.25 91 TYR A C 1
ATOM 746 O O . TYR A 1 91 ? -3.809 -20.211 -13.097 1.00 82.25 91 TYR A O 1
ATOM 754 N N . MET A 1 92 ? -3.800 -22.475 -13.126 1.00 85.50 92 MET A N 1
ATOM 755 C CA . MET A 1 92 ? -4.647 -22.602 -14.318 1.00 85.50 92 MET A CA 1
ATOM 756 C C . MET A 1 92 ? -5.999 -21.935 -14.101 1.00 85.50 92 MET A C 1
ATOM 758 O O . MET A 1 92 ? -6.432 -21.126 -14.921 1.00 85.50 92 MET A O 1
ATOM 762 N N . LEU A 1 93 ? -6.594 -22.162 -12.929 1.00 87.62 93 LEU A N 1
ATOM 763 C CA . LEU A 1 93 ? -7.829 -21.497 -12.536 1.00 87.62 93 LEU A CA 1
ATOM 764 C C . LEU A 1 93 ? -7.647 -19.969 -12.468 1.00 87.62 93 LEU A C 1
ATOM 766 O O . LEU A 1 93 ? -8.389 -19.220 -13.096 1.00 87.62 93 LEU A O 1
ATOM 770 N N . LEU A 1 94 ? -6.627 -19.475 -11.757 1.00 88.31 94 LEU A N 1
ATOM 771 C CA . LEU A 1 94 ? -6.403 -18.034 -11.556 1.00 88.31 94 LEU A CA 1
ATOM 772 C C . LEU A 1 94 ? -6.136 -17.241 -12.846 1.00 88.31 94 LEU A C 1
ATOM 774 O O . LEU A 1 94 ? -6.386 -16.033 -12.862 1.00 88.31 94 LEU A O 1
ATOM 778 N N . ARG A 1 95 ? -5.614 -17.877 -13.901 1.00 88.25 95 ARG A N 1
ATOM 779 C CA . ARG A 1 95 ? -5.369 -17.220 -15.194 1.00 88.25 95 ARG A CA 1
ATOM 780 C C . ARG A 1 95 ? -6.657 -16.890 -15.943 1.00 88.25 95 ARG A C 1
ATOM 782 O O . ARG A 1 95 ? -6.724 -15.814 -16.540 1.00 88.25 95 ARG A O 1
ATOM 789 N N . GLN A 1 96 ? -7.644 -17.783 -15.880 1.00 91.50 96 GLN A N 1
ATOM 790 C CA . GLN A 1 96 ? -8.940 -17.604 -16.540 1.00 91.50 96 GLN A CA 1
ATOM 791 C C . GLN A 1 96 ? -9.805 -16.544 -15.844 1.00 91.50 96 GLN A C 1
ATOM 793 O O . GLN A 1 96 ? -10.635 -15.898 -16.474 1.00 91.50 96 GLN A O 1
ATOM 798 N N . LEU A 1 97 ? -9.588 -16.318 -14.545 1.00 92.81 97 LEU A N 1
ATOM 799 C CA . LEU A 1 97 ? -10.319 -15.312 -13.780 1.00 92.81 97 LEU A CA 1
ATOM 800 C C . LEU A 1 97 ? -9.974 -13.866 -14.196 1.00 92.81 97 LEU A C 1
ATOM 802 O O . LEU A 1 97 ? -8.859 -13.533 -14.614 1.00 92.81 97 LEU A O 1
ATOM 806 N N . ASN A 1 98 ? -10.935 -12.970 -13.954 1.00 94.56 98 ASN A N 1
ATOM 807 C CA . ASN A 1 98 ? -10.770 -11.524 -14.102 1.00 94.56 98 ASN A CA 1
ATOM 808 C C . ASN A 1 98 ? -9.629 -10.961 -13.234 1.00 94.56 98 ASN A C 1
ATOM 810 O O . ASN A 1 98 ? -9.234 -11.532 -12.217 1.00 94.56 98 ASN A O 1
ATOM 814 N N . VAL A 1 99 ? -9.125 -9.773 -13.604 1.00 95.25 99 VAL A N 1
ATOM 815 C CA . VAL A 1 99 ? -7.971 -9.133 -12.936 1.00 95.25 99 VAL A CA 1
ATOM 816 C C . VAL A 1 99 ? -8.183 -8.962 -11.429 1.00 95.25 99 VAL A C 1
ATOM 818 O O . VAL A 1 99 ? -7.242 -9.163 -10.659 1.00 95.25 99 VAL A O 1
ATOM 821 N N . ILE A 1 100 ? -9.395 -8.565 -11.030 1.00 96.69 100 ILE A N 1
ATOM 822 C CA . ILE A 1 100 ? -9.852 -8.452 -9.643 1.00 96.69 100 ILE A CA 1
ATOM 823 C C . ILE A 1 100 ? -11.091 -9.335 -9.517 1.00 96.69 100 ILE A C 1
ATOM 825 O O . ILE A 1 100 ? -12.094 -9.081 -10.180 1.00 96.69 100 ILE A O 1
ATOM 829 N N . HIS A 1 101 ? -11.029 -10.349 -8.660 1.00 95.25 101 HIS A N 1
ATOM 830 C CA . HIS A 1 101 ? -12.113 -11.306 -8.456 1.00 95.25 101 HIS A CA 1
ATOM 831 C C . HIS A 1 101 ? -12.375 -11.518 -6.962 1.00 95.25 101 HIS A C 1
ATOM 833 O O . HIS A 1 101 ? -11.436 -11.668 -6.177 1.00 95.25 101 HIS A O 1
ATOM 839 N N . ARG A 1 102 ? -13.646 -11.572 -6.553 1.00 96.00 102 ARG A N 1
ATOM 840 C CA . ARG A 1 102 ? -14.033 -11.850 -5.163 1.00 96.00 102 ARG A CA 1
ATOM 841 C C . ARG A 1 102 ? -13.911 -13.346 -4.874 1.00 96.00 102 ARG A C 1
ATOM 843 O O . ARG A 1 102 ? -14.584 -14.152 -5.498 1.00 96.00 102 ARG A O 1
ATOM 850 N N . ALA A 1 103 ? -13.079 -13.732 -3.913 1.00 94.56 103 ALA A N 1
ATOM 851 C CA . ALA A 1 103 ? -12.996 -15.120 -3.467 1.00 94.56 103 ALA A CA 1
ATOM 852 C C . ALA A 1 103 ? -14.045 -15.398 -2.379 1.00 94.56 103 ALA A C 1
ATOM 854 O O . ALA A 1 103 ? -14.252 -14.575 -1.486 1.00 94.56 103 ALA A O 1
ATOM 855 N N . SER A 1 104 ? -14.676 -16.572 -2.430 1.00 93.81 104 SER A N 1
ATOM 856 C CA . SER A 1 104 ? -15.611 -17.027 -1.392 1.00 93.81 104 SER A CA 1
ATOM 857 C C . SER A 1 104 ? -14.893 -17.386 -0.088 1.00 93.81 104 SER A C 1
ATOM 859 O O . SER A 1 104 ? -15.360 -17.057 0.998 1.00 93.81 104 SER A O 1
ATOM 861 N N . ARG A 1 105 ? -13.724 -18.024 -0.195 1.00 93.69 105 ARG A N 1
ATOM 862 C CA . ARG A 1 105 ? -12.904 -18.501 0.925 1.00 93.69 105 ARG A CA 1
ATOM 863 C C . ARG A 1 105 ? -11.414 -18.225 0.670 1.00 93.69 105 ARG A C 1
ATOM 865 O O . ARG A 1 105 ? -11.014 -18.168 -0.496 1.00 93.69 105 ARG A O 1
ATOM 872 N N . PRO A 1 106 ? -10.587 -18.036 1.719 1.00 96.12 106 PRO A N 1
ATOM 873 C CA . PRO A 1 106 ? -9.142 -17.891 1.546 1.00 96.12 106 PRO A CA 1
ATOM 874 C C . PRO A 1 106 ? -8.561 -19.170 0.951 1.00 96.12 106 PRO A C 1
ATOM 876 O O . PRO A 1 106 ? -8.848 -20.256 1.448 1.00 96.12 106 PRO A O 1
ATOM 879 N N . SER A 1 107 ? -7.677 -19.046 -0.039 1.00 92.56 107 SER A N 1
ATOM 880 C CA . SER A 1 107 ? -6.936 -20.211 -0.548 1.00 92.56 107 SER A CA 1
ATOM 881 C C . SER A 1 107 ? -5.961 -20.750 0.506 1.00 92.56 107 SER A C 1
ATOM 883 O O . SER A 1 107 ? -5.658 -21.935 0.539 1.00 92.56 107 SER A O 1
ATOM 885 N N . ARG A 1 108 ? -5.471 -19.862 1.386 1.00 93.50 108 ARG A N 1
ATOM 886 C CA . ARG A 1 108 ? -4.529 -20.165 2.472 1.00 93.50 108 ARG A CA 1
ATOM 887 C C . ARG A 1 108 ? -5.062 -19.673 3.823 1.00 93.50 108 ARG A C 1
ATOM 889 O O . ARG A 1 108 ? -4.734 -18.553 4.241 1.00 93.50 108 ARG A O 1
ATOM 896 N N . PRO A 1 109 ? -5.914 -20.459 4.507 1.00 95.31 109 PRO A N 1
ATOM 897 C CA . PRO A 1 109 ? -6.535 -20.038 5.763 1.00 95.31 109 PRO A CA 1
ATOM 898 C C . PRO A 1 109 ? -5.517 -19.843 6.898 1.00 95.31 109 PRO A C 1
ATOM 900 O O . PRO A 1 109 ? -5.679 -18.935 7.715 1.00 95.31 109 PRO A O 1
ATOM 903 N N . ASP A 1 110 ? -4.440 -20.632 6.917 1.00 94.94 110 ASP A N 1
ATOM 904 C CA . ASP A 1 110 ? -3.302 -20.529 7.839 1.00 94.94 110 ASP A CA 1
ATOM 905 C C . ASP A 1 110 ? -2.668 -19.127 7.802 1.00 94.94 110 ASP A C 1
ATOM 907 O O . ASP A 1 110 ? -2.532 -18.437 8.821 1.00 94.94 110 ASP A O 1
ATOM 911 N N . LYS A 1 111 ? -2.329 -18.664 6.594 1.00 95.75 111 LYS A N 1
ATOM 912 C CA . LYS A 1 111 ? -1.655 -17.388 6.379 1.00 95.75 111 LYS A CA 1
ATOM 913 C C . LYS A 1 111 ? -2.608 -16.226 6.597 1.00 95.75 111 LYS A C 1
ATOM 915 O O . LYS A 1 111 ? -2.209 -15.229 7.200 1.00 95.75 111 LYS A O 1
ATOM 920 N N . ALA A 1 112 ? -3.852 -16.362 6.143 1.00 96.81 112 ALA A N 1
ATOM 921 C CA . ALA A 1 112 ? -4.882 -15.353 6.337 1.00 96.81 112 ALA A CA 1
ATOM 922 C C . ALA A 1 112 ? -5.112 -15.081 7.833 1.00 96.81 112 ALA A C 1
ATOM 924 O O . ALA A 1 112 ? -5.102 -13.921 8.253 1.00 96.81 112 ALA A O 1
ATOM 925 N N . ARG A 1 113 ? -5.239 -16.133 8.659 1.00 96.88 113 ARG A N 1
ATOM 926 C CA . ARG A 1 113 ? -5.434 -16.009 10.116 1.00 96.88 113 ARG A CA 1
ATOM 927 C C . ARG A 1 113 ? -4.280 -15.281 10.800 1.00 96.88 113 ARG A C 1
ATOM 929 O O . ARG A 1 113 ? -4.527 -14.395 11.614 1.00 96.88 113 ARG A O 1
ATOM 936 N N . ARG A 1 114 ? -3.030 -15.571 10.414 1.00 96.56 114 ARG A N 1
ATOM 937 C CA . ARG A 1 114 ? -1.838 -14.868 10.934 1.00 96.56 114 ARG A CA 1
ATOM 938 C C . ARG A 1 114 ? -1.851 -13.366 10.630 1.00 96.56 114 ARG A C 1
ATOM 940 O O . ARG A 1 114 ? -1.251 -12.584 11.356 1.00 96.56 114 ARG A O 1
ATOM 947 N N . LEU A 1 115 ? -2.513 -12.962 9.548 1.00 95.94 115 LEU A N 1
ATOM 948 C CA . LEU A 1 115 ? -2.609 -11.568 9.112 1.00 95.94 115 LEU A CA 1
ATOM 949 C C . LEU A 1 115 ? -3.877 -10.857 9.611 1.00 95.94 115 LEU A C 1
ATOM 951 O O . LEU A 1 115 ? -4.087 -9.699 9.250 1.00 95.94 115 LEU A O 1
ATOM 955 N N . GLY A 1 116 ? -4.690 -11.523 10.438 1.00 95.31 116 GLY A N 1
ATOM 956 C CA . GLY A 1 116 ? -5.865 -10.940 11.090 1.00 95.31 116 GLY A CA 1
ATOM 957 C C . GLY A 1 116 ? -7.214 -11.309 10.467 1.00 95.31 116 GLY A C 1
ATOM 958 O O . GLY A 1 116 ? -8.229 -10.750 10.875 1.00 95.31 116 GLY A O 1
ATOM 959 N N . TYR A 1 117 ? -7.259 -12.237 9.503 1.00 97.38 117 TYR A N 1
ATOM 960 C CA . TYR A 1 117 ? -8.530 -12.776 9.009 1.00 97.38 117 TYR A CA 1
ATOM 961 C C . TYR A 1 117 ? -9.220 -13.628 10.081 1.00 97.38 117 TYR A C 1
ATOM 963 O O . TYR A 1 117 ? -8.587 -14.454 10.749 1.00 97.38 117 TYR A O 1
ATOM 971 N N . LYS A 1 118 ? -10.539 -13.465 10.194 1.00 96.12 118 LYS A N 1
ATOM 972 C CA . LYS A 1 118 ? -11.422 -14.317 10.991 1.00 96.12 118 LYS A CA 1
ATOM 973 C C . LYS A 1 118 ? -12.597 -14.752 10.122 1.00 96.12 118 LYS A C 1
ATOM 975 O O . LYS A 1 118 ? -13.106 -13.964 9.331 1.00 96.12 118 LYS A O 1
ATOM 980 N N . ALA A 1 119 ? -13.020 -16.002 10.281 1.00 95.50 119 ALA A N 1
ATOM 981 C CA . ALA A 1 119 ? -14.175 -16.550 9.579 1.00 95.50 119 ALA A CA 1
ATOM 982 C C . ALA A 1 119 ? -15.466 -16.080 10.268 1.00 95.50 119 ALA A C 1
ATOM 984 O O . ALA A 1 119 ? -16.064 -16.808 11.050 1.00 95.50 119 ALA A O 1
ATOM 985 N N . LYS A 1 120 ? -15.836 -14.820 10.033 1.00 94.62 120 LYS A N 1
ATOM 986 C CA . LYS A 1 120 ? -17.101 -14.215 10.462 1.00 94.62 120 LYS A CA 1
ATOM 987 C C . LYS A 1 120 ? -17.585 -13.228 9.402 1.00 94.62 120 LYS A C 1
ATOM 989 O O . LYS A 1 120 ? -16.799 -12.786 8.560 1.00 94.62 120 LYS A O 1
ATOM 994 N N . GLN A 1 121 ? -18.862 -12.866 9.454 1.00 96.12 121 GLN A N 1
ATOM 995 C CA . GLN A 1 121 ? -19.441 -11.903 8.520 1.00 96.12 121 GLN A CA 1
ATOM 996 C C . GLN A 1 121 ? -18.742 -10.531 8.613 1.00 96.12 121 GLN A C 1
ATOM 998 O O . GLN A 1 121 ? -18.290 -10.111 9.683 1.00 96.12 121 GLN A O 1
ATOM 1003 N N . GLY A 1 122 ? -18.622 -9.851 7.471 1.00 95.69 122 GLY A N 1
ATOM 1004 C CA . GLY A 1 122 ? -17.907 -8.577 7.331 1.00 95.69 122 GLY A CA 1
ATOM 1005 C C . GLY A 1 122 ? -16.434 -8.696 6.917 1.00 95.69 122 GLY A C 1
ATOM 1006 O O . GLY A 1 122 ? -15.822 -7.683 6.594 1.00 95.69 122 GLY A O 1
ATOM 1007 N N . TYR A 1 123 ? -15.857 -9.903 6.861 1.00 97.31 123 TYR A N 1
ATOM 1008 C CA . TYR A 1 123 ? -14.572 -10.136 6.189 1.00 97.31 123 TYR A CA 1
ATOM 1009 C C . TYR A 1 123 ? -14.792 -10.587 4.748 1.00 97.31 123 TYR A C 1
ATOM 1011 O O . TYR A 1 123 ? -15.579 -11.494 4.482 1.00 97.31 123 TYR A O 1
ATOM 1019 N N . VAL A 1 124 ? -14.048 -9.993 3.818 1.00 97.06 124 VAL A N 1
ATOM 1020 C CA . VAL A 1 124 ? -14.097 -10.346 2.396 1.00 97.06 124 VAL A CA 1
ATOM 1021 C C . VAL A 1 124 ? -12.682 -10.528 1.871 1.00 97.06 124 VAL A C 1
ATOM 1023 O O . VAL A 1 124 ? -11.744 -9.872 2.322 1.00 97.06 124 VAL A O 1
ATOM 1026 N N . ILE A 1 125 ? -12.515 -11.434 0.915 1.00 97.56 125 ILE A N 1
ATOM 1027 C CA . ILE A 1 125 ? -11.226 -11.706 0.291 1.00 97.56 125 ILE A CA 1
ATOM 1028 C C . ILE A 1 125 ? -11.341 -11.447 -1.202 1.00 97.56 125 ILE A C 1
ATOM 1030 O O . ILE A 1 125 ? -12.272 -11.907 -1.861 1.00 97.56 125 ILE A O 1
ATOM 1034 N N . TYR A 1 126 ? -10.368 -10.724 -1.740 1.00 97.62 126 TYR A N 1
ATOM 1035 C CA . TYR A 1 126 ? -10.241 -10.492 -3.171 1.00 97.62 126 TYR A CA 1
ATOM 1036 C C . TYR A 1 126 ? -8.928 -11.061 -3.685 1.00 97.62 126 TYR A C 1
ATOM 1038 O O . TYR A 1 126 ? -7.873 -10.865 -3.084 1.00 97.62 126 TYR A O 1
ATOM 1046 N N . ARG A 1 127 ? -8.999 -11.742 -4.825 1.00 97.06 127 ARG A N 1
ATOM 1047 C CA . ARG A 1 127 ? -7.852 -12.174 -5.619 1.00 97.06 127 ARG A CA 1
ATOM 1048 C C . ARG A 1 127 ? -7.529 -11.082 -6.622 1.00 97.06 127 ARG A C 1
ATOM 1050 O O . ARG A 1 127 ? -8.424 -10.564 -7.290 1.00 97.06 127 ARG A O 1
ATOM 1057 N N . VAL A 1 128 ? -6.253 -10.735 -6.726 1.00 97.50 128 VAL A N 1
ATOM 1058 C CA . VAL A 1 128 ? -5.786 -9.762 -7.710 1.00 97.50 128 VAL A CA 1
ATOM 1059 C C . VAL A 1 128 ? -4.503 -10.226 -8.374 1.00 97.50 128 VAL A C 1
ATOM 1061 O O . VAL A 1 128 ? -3.589 -10.729 -7.711 1.00 97.50 128 VAL A O 1
ATOM 1064 N N . ARG A 1 129 ? -4.421 -10.011 -9.689 1.00 96.44 129 ARG A N 1
ATOM 1065 C CA . ARG A 1 129 ? -3.188 -10.204 -10.460 1.00 96.44 129 ARG A CA 1
ATOM 1066 C C . ARG A 1 129 ? -2.496 -8.874 -10.747 1.00 96.44 129 ARG A C 1
ATOM 1068 O O . ARG A 1 129 ? -3.123 -7.874 -11.110 1.00 96.44 129 ARG A O 1
ATOM 1075 N N . VAL A 1 130 ? -1.174 -8.858 -10.603 1.00 96.88 130 VAL A N 1
ATOM 1076 C CA . VAL A 1 130 ? -0.317 -7.701 -10.905 1.00 96.88 130 VAL A CA 1
ATOM 1077 C C . VAL A 1 130 ? 0.796 -8.141 -11.845 1.00 96.88 130 VAL A C 1
ATOM 1079 O O . VAL A 1 130 ? 1.424 -9.171 -11.608 1.00 96.88 130 VAL A O 1
ATOM 1082 N N . ARG A 1 131 ? 1.038 -7.370 -12.915 1.00 96.25 131 ARG A N 1
ATOM 1083 C CA . ARG A 1 131 ? 2.131 -7.646 -13.858 1.00 96.25 131 ARG A CA 1
ATOM 1084 C C . ARG A 1 131 ? 3.476 -7.559 -13.141 1.00 96.25 131 ARG A C 1
ATOM 1086 O O . ARG A 1 131 ? 3.697 -6.661 -12.329 1.00 96.25 131 ARG A O 1
ATOM 1093 N N . ARG A 1 132 ? 4.353 -8.507 -13.440 1.00 95.50 132 ARG A N 1
ATOM 1094 C CA . ARG A 1 132 ? 5.745 -8.528 -12.997 1.00 95.50 132 ARG A CA 1
ATOM 1095 C C . ARG A 1 132 ? 6.591 -7.601 -13.864 1.00 95.50 132 ARG A C 1
ATOM 1097 O O . ARG A 1 132 ? 6.180 -7.204 -14.949 1.00 95.50 132 ARG A O 1
ATOM 1104 N N . GLY A 1 133 ? 7.786 -7.297 -13.369 1.00 94.38 133 GLY A N 1
ATOM 1105 C CA . GLY A 1 133 ? 8.785 -6.507 -14.080 1.00 94.38 133 GLY A CA 1
ATOM 1106 C C . GLY A 1 133 ? 9.032 -5.135 -13.459 1.00 94.38 133 GLY A C 1
ATOM 1107 O O . GLY A 1 133 ? 8.494 -4.793 -12.402 1.00 94.38 133 GLY A O 1
ATOM 1108 N N . GLY A 1 134 ? 9.915 -4.382 -14.114 1.00 93.44 134 GLY A N 1
ATOM 1109 C CA . GLY A 1 134 ? 10.171 -2.978 -13.807 1.00 93.44 134 GLY A CA 1
ATOM 1110 C C . GLY A 1 134 ? 9.051 -2.071 -14.312 1.00 93.44 134 GLY A C 1
ATOM 1111 O O . GLY A 1 134 ? 8.042 -2.526 -14.851 1.00 93.44 134 GLY A O 1
ATOM 1112 N N . ARG A 1 135 ? 9.235 -0.763 -14.139 1.00 93.56 135 ARG A N 1
ATOM 1113 C CA . ARG A 1 135 ? 8.298 0.239 -14.650 1.00 93.56 135 ARG A CA 1
ATOM 1114 C C . ARG A 1 135 ? 9.034 1.123 -15.644 1.00 93.56 135 ARG A C 1
ATOM 1116 O O . ARG A 1 135 ? 9.844 1.943 -15.226 1.00 93.56 135 ARG A O 1
ATOM 1123 N N . LYS A 1 136 ? 8.710 0.981 -16.932 1.00 94.50 136 LYS A N 1
ATOM 1124 C CA . LYS A 1 136 ? 9.191 1.888 -17.981 1.00 94.50 136 LYS A CA 1
ATOM 1125 C C . LYS A 1 136 ? 8.739 3.316 -17.664 1.00 94.50 136 LYS A C 1
ATOM 1127 O O . LYS A 1 136 ? 7.591 3.521 -17.250 1.00 94.50 136 LYS A O 1
ATOM 1132 N N . ARG A 1 137 ? 9.624 4.298 -17.847 1.00 95.00 137 ARG A N 1
ATOM 1133 C CA . ARG A 1 137 ? 9.236 5.712 -17.760 1.00 95.00 137 ARG A CA 1
ATOM 1134 C C . ARG A 1 137 ? 8.234 6.032 -18.884 1.00 95.00 137 ARG A C 1
ATOM 1136 O O . ARG A 1 137 ? 8.505 5.676 -20.030 1.00 95.00 137 ARG A O 1
ATOM 1143 N N . PRO A 1 138 ? 7.092 6.676 -18.587 1.00 94.94 138 PRO A N 1
ATOM 1144 C CA . PRO A 1 138 ? 6.148 7.085 -19.619 1.00 94.94 138 PRO A CA 1
ATOM 1145 C C . PRO A 1 138 ? 6.697 8.324 -20.337 1.00 94.94 138 PRO A C 1
ATOM 1147 O O . PRO A 1 138 ? 6.463 9.444 -19.898 1.00 94.94 138 PRO A O 1
ATOM 1150 N N . VAL A 1 139 ? 7.479 8.112 -21.395 1.00 96.00 139 VAL A N 1
ATOM 1151 C CA . VAL A 1 139 ? 7.993 9.170 -22.278 1.00 96.00 139 VAL A CA 1
ATOM 1152 C C . VAL A 1 139 ? 7.705 8.820 -23.737 1.00 96.00 139 VAL A C 1
ATOM 1154 O O . VAL A 1 139 ? 7.856 7.649 -24.113 1.00 96.00 139 VAL A O 1
ATOM 1157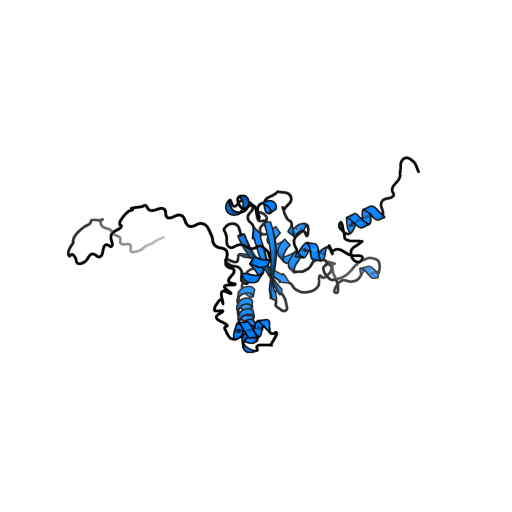 N N . PRO A 1 140 ? 7.299 9.800 -24.562 1.00 95.25 140 PRO A N 1
ATOM 1158 C CA . PRO A 1 140 ? 7.089 9.575 -25.985 1.00 95.25 140 PRO A CA 1
ATOM 1159 C C . PRO A 1 140 ? 8.417 9.174 -26.638 1.00 95.25 140 PRO A C 1
ATOM 1161 O O . PRO A 1 140 ? 9.452 9.784 -26.382 1.00 95.25 140 PRO A O 1
ATOM 1164 N N . LYS A 1 141 ? 8.403 8.097 -27.434 1.00 95.06 141 LYS A N 1
ATOM 1165 C CA . LYS A 1 141 ? 9.572 7.556 -28.163 1.00 95.06 141 LYS A CA 1
ATOM 1166 C C . LYS A 1 141 ? 10.815 7.234 -27.309 1.00 95.06 141 LYS A C 1
ATOM 1168 O O . LYS A 1 141 ? 11.867 6.942 -27.854 1.00 95.06 141 LYS A O 1
ATOM 1173 N N . GLY A 1 142 ? 10.718 7.246 -25.976 1.00 93.56 142 GLY A N 1
ATOM 1174 C CA . GLY A 1 142 ? 11.894 7.096 -25.111 1.00 93.56 142 GLY A CA 1
ATOM 1175 C C . GLY A 1 142 ? 12.742 8.365 -24.966 1.00 93.56 142 GLY A C 1
ATOM 1176 O O . GLY A 1 142 ? 13.753 8.312 -24.275 1.00 93.56 142 GLY A O 1
ATOM 1177 N N . ALA A 1 143 ? 12.331 9.491 -25.555 1.00 94.19 143 ALA A N 1
ATOM 1178 C CA . ALA A 1 143 ? 13.078 10.740 -25.502 1.00 94.19 143 ALA A CA 1
ATOM 1179 C C . ALA A 1 143 ? 12.836 11.466 -24.170 1.00 94.19 143 ALA A C 1
ATOM 1181 O O . ALA A 1 143 ? 11.729 11.907 -23.855 1.00 94.19 143 ALA A O 1
ATOM 1182 N N . THR A 1 144 ? 13.889 11.574 -23.371 1.00 93.00 144 THR A N 1
ATOM 1183 C CA . THR A 1 144 ? 13.937 12.369 -22.140 1.00 93.00 144 THR A CA 1
ATOM 1184 C C . THR A 1 144 ? 14.810 13.592 -22.377 1.00 93.00 144 THR A C 1
ATOM 1186 O O . THR A 1 144 ? 15.998 13.445 -22.658 1.00 93.00 144 THR A O 1
ATOM 1189 N N . TYR A 1 145 ? 14.250 14.784 -22.220 1.00 93.56 145 TYR A N 1
ATOM 1190 C CA . TYR A 1 145 ? 15.010 16.027 -22.325 1.00 93.56 145 TYR A CA 1
ATOM 1191 C C . TYR A 1 145 ? 15.734 16.348 -21.008 1.00 93.56 145 TYR A C 1
ATOM 1193 O O . TYR A 1 145 ? 15.219 16.072 -19.919 1.00 93.56 145 TYR A O 1
ATOM 1201 N N . GLY A 1 146 ? 16.927 16.940 -21.108 1.00 94.88 146 GLY A N 1
ATOM 1202 C CA . GLY A 1 146 ? 17.726 17.399 -19.971 1.00 94.88 146 GLY A CA 1
ATOM 1203 C C . GLY A 1 146 ? 19.000 16.586 -19.722 1.00 94.88 146 GLY A C 1
ATOM 1204 O O . GLY A 1 146 ? 19.536 15.929 -20.613 1.00 94.88 146 GLY A O 1
ATOM 1205 N N . LYS A 1 147 ? 19.501 16.668 -18.483 1.00 96.75 147 LYS A N 1
ATOM 1206 C CA . LYS A 1 147 ? 20.811 16.128 -18.082 1.00 96.75 147 LYS A CA 1
ATOM 1207 C C . LYS A 1 147 ? 20.935 14.615 -18.367 1.00 96.75 147 LYS A C 1
ATOM 1209 O O . LYS A 1 147 ? 19.973 13.891 -18.088 1.00 96.75 147 LYS A O 1
ATOM 1214 N N . PRO A 1 148 ? 22.114 14.114 -18.795 1.00 95.94 148 PRO A N 1
ATOM 1215 C CA . PRO A 1 148 ? 22.340 12.693 -19.104 1.00 95.94 148 PRO A CA 1
ATOM 1216 C C . PRO A 1 148 ? 21.932 11.718 -17.991 1.00 95.94 148 PRO A C 1
ATOM 1218 O O . PRO A 1 148 ? 21.381 10.652 -18.253 1.00 95.94 148 PRO A O 1
ATOM 1221 N N . THR A 1 149 ? 22.091 12.115 -16.726 1.00 95.94 149 THR A N 1
ATOM 1222 C CA . THR A 1 149 ? 21.705 11.307 -15.554 1.00 95.94 149 THR A CA 1
ATOM 1223 C C . THR A 1 149 ? 20.218 10.942 -15.518 1.00 95.94 149 THR A C 1
ATOM 1225 O O . THR A 1 149 ? 19.839 9.908 -14.968 1.00 95.94 149 THR A O 1
ATOM 1228 N N . ASN A 1 150 ? 19.359 11.763 -16.125 1.00 94.31 150 ASN A N 1
ATOM 1229 C CA . ASN A 1 150 ? 17.917 11.554 -16.154 1.00 94.31 150 ASN A CA 1
ATOM 1230 C C . ASN A 1 150 ? 17.443 10.789 -17.393 1.00 94.31 150 ASN A C 1
ATOM 1232 O O . ASN A 1 150 ? 16.237 10.550 -17.494 1.00 94.31 150 ASN A O 1
ATOM 1236 N N . GLN A 1 151 ? 18.341 10.369 -18.292 1.00 94.56 151 GLN A N 1
ATOM 1237 C CA . GLN A 1 151 ? 17.959 9.778 -19.577 1.00 94.56 151 GLN A CA 1
ATOM 1238 C C . GLN A 1 151 ? 17.547 8.294 -19.523 1.00 94.56 151 GLN A C 1
ATOM 1240 O O . GLN A 1 151 ? 17.062 7.728 -20.499 1.00 94.56 151 GLN A O 1
ATOM 1245 N N . GLY A 1 152 ? 17.660 7.638 -18.363 1.00 95.00 152 GLY A N 1
ATOM 1246 C CA . GLY A 1 152 ? 17.252 6.239 -18.199 1.00 95.00 152 GLY A CA 1
ATOM 1247 C C . GLY A 1 152 ? 15.739 6.005 -18.371 1.00 95.00 152 GLY A C 1
ATOM 1248 O O . GLY A 1 152 ? 14.915 6.663 -17.727 1.00 95.00 152 GLY A O 1
ATOM 1249 N N . VAL A 1 153 ? 15.365 5.009 -19.189 1.00 95.19 153 VAL A N 1
ATOM 1250 C CA . VAL A 1 153 ? 13.953 4.655 -19.474 1.00 95.19 153 VAL A CA 1
ATOM 1251 C C . VAL A 1 153 ? 13.580 3.231 -19.035 1.00 95.19 153 VAL A C 1
ATOM 1253 O O . VAL A 1 153 ? 12.558 3.048 -18.368 1.00 95.19 153 VAL A O 1
ATOM 1256 N N . ASN A 1 154 ? 14.387 2.221 -19.384 1.00 93.88 154 ASN A N 1
ATOM 1257 C CA . ASN A 1 154 ? 13.986 0.807 -19.297 1.00 93.88 154 ASN A CA 1
ATOM 1258 C C . ASN A 1 154 ? 14.278 0.144 -17.940 1.00 93.88 154 ASN A C 1
ATOM 1260 O O . ASN A 1 154 ? 13.435 -0.576 -17.405 1.00 93.88 154 ASN A O 1
ATOM 1264 N N . GLN A 1 155 ? 15.454 0.382 -17.354 1.00 94.25 155 GLN A N 1
ATOM 1265 C CA . GLN A 1 155 ? 15.919 -0.355 -16.167 1.00 94.25 155 GLN A CA 1
ATOM 1266 C C . GLN A 1 155 ? 15.397 0.205 -14.828 1.00 94.25 155 GLN A C 1
ATOM 1268 O O . GLN A 1 155 ? 15.810 -0.233 -13.751 1.00 94.25 155 GLN A O 1
ATOM 1273 N N . LEU A 1 156 ? 14.432 1.127 -14.873 1.00 94.75 156 LEU A N 1
ATOM 1274 C CA . LEU A 1 156 ? 13.849 1.749 -13.690 1.00 94.75 156 LEU A CA 1
ATOM 1275 C C . LEU A 1 156 ? 13.000 0.761 -12.878 1.00 94.75 156 LEU A C 1
ATOM 1277 O O . LEU A 1 156 ? 12.168 0.001 -13.393 1.00 94.75 156 LEU A O 1
ATOM 1281 N N . LYS A 1 157 ? 13.188 0.796 -11.557 1.00 95.00 157 LYS A N 1
ATOM 1282 C CA . LYS A 1 157 ? 12.430 -0.017 -10.602 1.00 95.00 157 LYS A CA 1
ATOM 1283 C C . LYS A 1 157 ? 11.367 0.830 -9.923 1.00 95.00 157 LYS A C 1
ATOM 1285 O O . LYS A 1 157 ? 11.567 2.006 -9.626 1.00 95.00 157 LYS A O 1
ATOM 1290 N N . TYR A 1 158 ? 10.216 0.222 -9.660 1.00 94.69 158 TYR A N 1
ATOM 1291 C CA . TYR A 1 158 ? 9.157 0.916 -8.949 1.00 94.69 158 TYR A CA 1
ATOM 1292 C C . TYR A 1 158 ? 9.470 0.999 -7.453 1.00 94.69 158 TYR A C 1
ATOM 1294 O O . TYR A 1 158 ? 9.881 0.009 -6.855 1.00 94.69 158 TYR A O 1
ATOM 1302 N N . GLN A 1 159 ? 9.247 2.163 -6.835 1.00 92.56 159 GLN A N 1
ATOM 1303 C CA . GLN A 1 159 ? 9.568 2.354 -5.414 1.00 92.56 159 GLN A CA 1
ATOM 1304 C C . GLN A 1 159 ? 8.701 1.508 -4.474 1.00 92.56 159 GLN A C 1
ATOM 1306 O O . GLN A 1 159 ? 9.142 1.153 -3.383 1.00 92.56 159 GLN A O 1
ATOM 1311 N N . ARG A 1 160 ? 7.467 1.183 -4.883 1.00 94.25 160 ARG A N 1
ATOM 1312 C CA . ARG A 1 160 ? 6.553 0.340 -4.104 1.00 94.25 160 ARG A CA 1
ATOM 1313 C C . ARG A 1 160 ? 6.601 -1.100 -4.592 1.00 94.25 160 ARG A C 1
ATOM 1315 O O . ARG A 1 160 ? 6.764 -1.369 -5.778 1.00 94.25 160 ARG A O 1
ATOM 1322 N N . SER A 1 161 ? 6.395 -2.038 -3.674 1.00 95.06 161 SER A N 1
ATOM 1323 C CA . SER A 1 161 ? 6.304 -3.456 -4.034 1.00 95.06 161 SER A CA 1
ATOM 1324 C C . SER A 1 161 ? 5.022 -3.772 -4.819 1.00 95.06 161 SER A C 1
ATOM 1326 O O . SER A 1 161 ? 3.981 -3.147 -4.607 1.00 95.06 161 SER A O 1
ATOM 1328 N N . LEU A 1 162 ? 5.065 -4.816 -5.656 1.00 96.75 162 LEU A N 1
ATOM 1329 C CA . LEU A 1 162 ? 3.903 -5.309 -6.418 1.00 96.75 162 LEU A CA 1
ATOM 1330 C C . LEU A 1 162 ? 2.703 -5.642 -5.518 1.00 96.75 162 LEU A C 1
ATOM 1332 O O . LEU A 1 162 ? 1.555 -5.417 -5.891 1.00 96.75 162 LEU A O 1
ATOM 1336 N N . LYS A 1 163 ? 2.977 -6.119 -4.299 1.00 96.88 163 LYS A N 1
ATOM 1337 C CA . LYS A 1 163 ? 1.969 -6.406 -3.276 1.00 96.88 163 LYS A CA 1
ATOM 1338 C C . LYS A 1 163 ? 1.251 -5.134 -2.787 1.00 96.88 163 LYS A C 1
ATOM 1340 O O . LYS A 1 163 ? 0.053 -5.169 -2.546 1.00 96.88 163 LYS A O 1
ATOM 1345 N N . SER A 1 164 ? 1.944 -3.995 -2.695 1.00 96.81 164 SER A N 1
ATOM 1346 C CA . SER A 1 164 ? 1.310 -2.711 -2.351 1.00 96.81 164 SER A CA 1
ATOM 1347 C C . SER A 1 164 ? 0.440 -2.199 -3.501 1.00 96.81 164 SER A C 1
ATOM 1349 O O . SER A 1 164 ? -0.645 -1.679 -3.262 1.00 96.81 164 SER A O 1
ATOM 1351 N N . THR A 1 165 ? 0.869 -2.400 -4.751 1.00 96.50 165 THR A N 1
ATOM 1352 C CA . THR A 1 165 ? 0.047 -2.095 -5.932 1.00 96.50 165 THR A CA 1
ATOM 1353 C C . THR A 1 165 ? -1.205 -2.972 -6.003 1.00 96.50 165 THR A C 1
ATOM 1355 O O . THR A 1 165 ? -2.265 -2.483 -6.382 1.00 96.50 165 THR A O 1
ATOM 1358 N N . ALA A 1 166 ? -1.106 -4.246 -5.613 1.00 97.44 166 ALA A N 1
ATOM 1359 C CA . ALA A 1 166 ? -2.252 -5.144 -5.476 1.00 97.44 166 ALA A CA 1
ATOM 1360 C C . ALA A 1 166 ? -3.278 -4.613 -4.459 1.00 97.44 166 ALA A C 1
ATOM 1362 O O . ALA A 1 166 ? -4.456 -4.495 -4.790 1.00 97.44 166 ALA A O 1
ATOM 1363 N N . GLU A 1 167 ? -2.822 -4.247 -3.256 1.00 97.88 167 GLU A N 1
ATOM 1364 C CA . GLU A 1 167 ? -3.671 -3.665 -2.206 1.00 97.88 167 GLU A CA 1
ATOM 1365 C C . GLU A 1 167 ? -4.387 -2.400 -2.696 1.00 97.88 167 GLU A C 1
ATOM 1367 O O . GLU A 1 167 ? -5.592 -2.268 -2.507 1.00 97.88 167 GLU A O 1
ATOM 1372 N N . GLU A 1 168 ? -3.675 -1.504 -3.379 1.00 97.12 168 GLU A N 1
ATOM 1373 C CA . GLU A 1 168 ? -4.250 -0.260 -3.892 1.00 97.12 168 GLU A CA 1
ATOM 1374 C C . GLU A 1 168 ? -5.261 -0.487 -5.025 1.00 97.12 168 GLU A C 1
ATOM 1376 O O . GLU A 1 168 ? -6.308 0.155 -5.041 1.00 97.12 168 GLU A O 1
ATOM 1381 N N . ARG A 1 169 ? -5.000 -1.416 -5.956 1.00 97.50 169 ARG A N 1
ATOM 1382 C CA . ARG A 1 169 ? -5.965 -1.768 -7.016 1.00 97.50 169 ARG A CA 1
ATOM 1383 C C . ARG A 1 169 ? -7.283 -2.262 -6.427 1.00 97.50 169 ARG A C 1
ATOM 1385 O O . ARG A 1 169 ? -8.349 -1.846 -6.873 1.00 97.50 169 ARG A O 1
ATOM 1392 N N . VAL A 1 170 ? -7.201 -3.121 -5.413 1.00 97.69 170 VAL A N 1
ATOM 1393 C CA . VAL A 1 170 ? -8.379 -3.647 -4.715 1.00 97.69 170 VAL A CA 1
ATOM 1394 C C . VAL A 1 170 ? -9.070 -2.552 -3.899 1.00 97.69 170 VAL A C 1
ATOM 1396 O O . VAL A 1 170 ? -10.288 -2.434 -3.982 1.00 97.69 170 VAL A O 1
ATOM 1399 N N . GLY A 1 171 ? -8.317 -1.720 -3.173 1.00 96.81 171 GLY A N 1
ATOM 1400 C CA . GLY A 1 171 ? -8.868 -0.604 -2.395 1.00 96.81 171 GLY A CA 1
ATOM 1401 C C . GLY A 1 171 ? -9.599 0.430 -3.256 1.00 96.81 171 GLY A C 1
ATOM 1402 O O . GLY A 1 171 ? -10.652 0.917 -2.860 1.00 96.81 171 GLY A O 1
ATOM 1403 N N . ARG A 1 172 ? -9.104 0.700 -4.471 1.00 96.50 172 ARG A N 1
ATOM 1404 C CA . ARG A 1 172 ? -9.787 1.567 -5.447 1.00 96.50 172 ARG A CA 1
ATOM 1405 C C . ARG A 1 172 ? -11.065 0.935 -6.001 1.00 96.50 172 ARG A C 1
ATOM 1407 O O . ARG A 1 172 ? -12.060 1.630 -6.146 1.00 96.50 172 ARG A O 1
ATOM 1414 N N . ARG A 1 173 ? -11.057 -0.372 -6.300 1.00 95.69 173 ARG A N 1
ATOM 1415 C CA . ARG A 1 173 ? -12.252 -1.083 -6.797 1.00 95.69 173 ARG A CA 1
ATOM 1416 C C . ARG A 1 173 ? -13.328 -1.225 -5.717 1.00 95.69 173 ARG A C 1
ATOM 1418 O O . ARG A 1 173 ? -14.507 -1.153 -6.032 1.00 95.69 173 ARG A O 1
ATOM 1425 N N . CYS A 1 174 ? -12.919 -1.436 -4.468 1.00 94.62 174 CYS A N 1
ATOM 1426 C CA . CYS A 1 174 ? -13.796 -1.658 -3.320 1.00 94.62 174 CYS A CA 1
ATOM 1427 C C . CYS A 1 174 ? -13.694 -0.499 -2.318 1.00 94.62 174 CYS A C 1
ATOM 1429 O O . CYS A 1 174 ? -13.297 -0.710 -1.171 1.00 94.62 174 CYS A O 1
ATOM 1431 N N . ALA A 1 175 ? -14.043 0.720 -2.739 1.00 92.50 175 ALA A N 1
ATOM 1432 C CA . ALA A 1 175 ? -13.832 1.937 -1.945 1.00 92.50 175 ALA A CA 1
ATOM 1433 C C . ALA A 1 175 ? -14.560 1.944 -0.580 1.00 92.50 175 ALA A C 1
ATOM 1435 O O . ALA A 1 175 ? -14.062 2.511 0.400 1.00 92.50 175 ALA A O 1
ATOM 1436 N N . ASN A 1 176 ? -15.711 1.269 -0.494 1.00 95.12 176 ASN A N 1
ATOM 1437 C CA . ASN A 1 176 ? -16.504 1.168 0.739 1.00 95.12 176 ASN A CA 1
ATOM 1438 C C . ASN A 1 176 ? -15.842 0.268 1.791 1.00 95.12 176 ASN A C 1
ATOM 1440 O O . ASN A 1 176 ? -16.020 0.466 2.993 1.00 95.12 176 ASN A O 1
ATOM 1444 N N . LEU A 1 177 ? -15.024 -0.687 1.348 1.00 96.69 177 LEU A N 1
ATOM 1445 C CA . LEU A 1 177 ? -14.327 -1.620 2.220 1.00 96.69 177 LEU A CA 1
ATOM 1446 C C . LEU A 1 177 ? -13.004 -1.025 2.729 1.00 96.69 177 LEU A C 1
ATOM 1448 O O . LEU A 1 177 ? -12.505 0.007 2.268 1.00 96.69 177 LEU A O 1
ATOM 1452 N N . ARG A 1 178 ? -12.414 -1.677 3.730 1.00 97.62 178 ARG A N 1
ATOM 1453 C CA . ARG A 1 178 ? -11.124 -1.297 4.317 1.00 97.62 178 ARG A CA 1
ATOM 1454 C C . ARG A 1 178 ? -10.120 -2.419 4.130 1.00 97.62 178 ARG A C 1
ATOM 1456 O O . ARG A 1 178 ? -10.351 -3.544 4.564 1.00 97.62 178 ARG A O 1
ATOM 1463 N N . VAL A 1 179 ? -8.982 -2.115 3.507 1.00 97.94 179 VAL A N 1
ATOM 1464 C CA . VAL A 1 179 ? -7.889 -3.083 3.347 1.00 97.94 179 VAL A CA 1
ATOM 1465 C C . VAL A 1 179 ? -7.254 -3.345 4.711 1.00 97.94 179 VAL A C 1
ATOM 1467 O O . VAL A 1 179 ? -6.724 -2.431 5.352 1.00 97.94 179 VAL A O 1
ATOM 1470 N N . LEU A 1 180 ? -7.276 -4.603 5.153 1.00 97.19 180 LEU A N 1
ATOM 1471 C CA . LEU A 1 180 ? -6.612 -5.032 6.380 1.00 97.19 180 LEU A CA 1
ATOM 1472 C C . LEU A 1 180 ? -5.146 -5.367 6.096 1.00 97.19 180 LEU A C 1
ATOM 1474 O O . LEU A 1 180 ? -4.241 -4.727 6.642 1.00 97.19 180 LEU A O 1
ATOM 1478 N N . ASN A 1 181 ? -4.925 -6.359 5.232 1.00 97.56 181 ASN A N 1
ATOM 1479 C CA . ASN A 1 181 ? -3.610 -6.858 4.838 1.00 97.56 181 ASN A CA 1
ATOM 1480 C C . ASN A 1 181 ? -3.724 -7.693 3.553 1.00 97.56 181 ASN A C 1
ATOM 1482 O O . ASN A 1 181 ? -4.818 -7.920 3.046 1.00 97.56 181 ASN A O 1
ATOM 1486 N N . SER A 1 182 ? -2.607 -8.198 3.040 1.00 97.44 182 SER A N 1
ATOM 1487 C CA . SER A 1 182 ? -2.603 -9.107 1.891 1.00 97.44 182 SER A CA 1
ATOM 1488 C C . SER A 1 182 ? -1.513 -10.175 2.000 1.00 97.44 182 SER A C 1
ATOM 1490 O O . SER A 1 182 ? -0.580 -10.058 2.806 1.00 97.44 182 SER A O 1
ATOM 1492 N N . TYR A 1 183 ? -1.596 -11.225 1.186 1.00 97.31 183 TYR A N 1
ATOM 1493 C CA . TYR A 1 183 ? -0.573 -12.268 1.080 1.00 97.31 183 TYR A CA 1
ATOM 1494 C C . TYR A 1 183 ? -0.434 -12.810 -0.341 1.00 97.31 183 TYR A C 1
ATOM 1496 O O . TYR A 1 183 ? -1.299 -12.626 -1.191 1.00 97.31 183 TYR A O 1
ATOM 1504 N N . TRP A 1 184 ? 0.716 -13.430 -0.602 1.00 96.06 184 TRP A N 1
ATOM 1505 C CA . TRP A 1 184 ? 1.030 -14.067 -1.877 1.00 96.06 184 TRP A CA 1
ATOM 1506 C C . TRP A 1 184 ? 0.394 -15.455 -1.952 1.00 96.06 184 TRP A C 1
ATOM 1508 O O . TRP A 1 184 ? 0.416 -16.194 -0.964 1.00 96.06 184 TRP A O 1
ATOM 1518 N N . ILE A 1 185 ? -0.147 -15.780 -3.124 1.00 93.75 185 ILE A N 1
ATOM 1519 C CA . ILE A 1 185 ? -0.764 -17.079 -3.406 1.00 93.75 185 ILE A CA 1
ATOM 1520 C C . ILE A 1 185 ? 0.138 -17.873 -4.339 1.00 93.75 185 ILE A C 1
ATOM 1522 O O . ILE A 1 185 ? 0.586 -18.951 -3.974 1.00 93.75 185 ILE A O 1
ATOM 1526 N N . ASN A 1 186 ? 0.378 -17.309 -5.526 1.00 93.25 186 ASN A N 1
ATOM 1527 C CA . ASN A 1 186 ? 1.102 -17.948 -6.609 1.00 93.25 186 ASN A CA 1
ATOM 1528 C C . ASN A 1 186 ? 1.749 -16.893 -7.532 1.00 93.25 186 ASN A C 1
ATOM 1530 O O . ASN A 1 186 ? 1.452 -15.692 -7.456 1.00 93.25 186 ASN A O 1
ATOM 1534 N N . GLN A 1 187 ? 2.669 -17.309 -8.395 1.00 93.25 187 GLN A N 1
ATOM 1535 C CA . GLN A 1 187 ? 3.310 -16.462 -9.392 1.00 93.25 187 GLN A CA 1
ATOM 1536 C C . GLN A 1 187 ? 3.504 -17.203 -10.709 1.00 93.25 187 GLN A C 1
ATOM 1538 O O . GLN A 1 187 ? 3.724 -18.403 -10.744 1.00 93.25 187 GLN A O 1
ATOM 1543 N N . ASP A 1 188 ? 3.495 -16.425 -11.773 1.00 91.69 188 ASP A N 1
ATOM 1544 C CA . ASP A 1 188 ? 3.760 -16.818 -13.149 1.00 91.69 188 ASP A CA 1
ATOM 1545 C C . ASP A 1 188 ? 4.887 -15.926 -13.686 1.00 91.69 188 ASP A C 1
ATOM 1547 O O . ASP A 1 188 ? 5.219 -14.928 -13.049 1.00 91.69 188 ASP A O 1
ATOM 1551 N N . SER A 1 189 ? 5.482 -16.226 -14.835 1.00 92.12 189 SER A N 1
ATOM 1552 C CA . SER A 1 189 ? 6.455 -15.368 -15.527 1.00 92.12 189 SER A CA 1
ATOM 1553 C C . SER A 1 189 ? 5.953 -13.924 -15.689 1.00 92.12 189 SER A C 1
ATOM 1555 O O . SER A 1 189 ? 6.667 -12.974 -15.359 1.00 92.12 189 SER A O 1
ATOM 1557 N N . THR A 1 190 ? 4.687 -13.757 -16.086 1.00 93.62 190 THR A N 1
ATOM 1558 C CA . THR A 1 190 ? 4.101 -12.447 -16.409 1.00 93.62 190 THR A CA 1
ATOM 1559 C C . THR A 1 190 ? 3.393 -11.796 -15.221 1.00 93.62 190 THR A C 1
ATOM 1561 O O . THR A 1 190 ? 3.425 -10.572 -15.080 1.00 93.62 190 THR A O 1
ATOM 1564 N N . TYR A 1 191 ? 2.780 -12.577 -14.326 1.00 96.25 191 TYR A N 1
ATOM 1565 C CA . TYR A 1 191 ? 1.938 -12.056 -13.241 1.00 96.25 191 TYR A CA 1
ATOM 1566 C C . TYR A 1 191 ? 2.325 -12.585 -11.857 1.00 96.25 191 TYR A C 1
ATOM 1568 O O . TYR A 1 191 ? 2.869 -13.671 -11.696 1.00 96.25 191 TYR A O 1
ATOM 1576 N N . LYS A 1 192 ? 2.002 -11.815 -10.816 1.00 96.19 192 LYS A N 1
ATOM 1577 C CA . LYS A 1 192 ? 1.929 -12.291 -9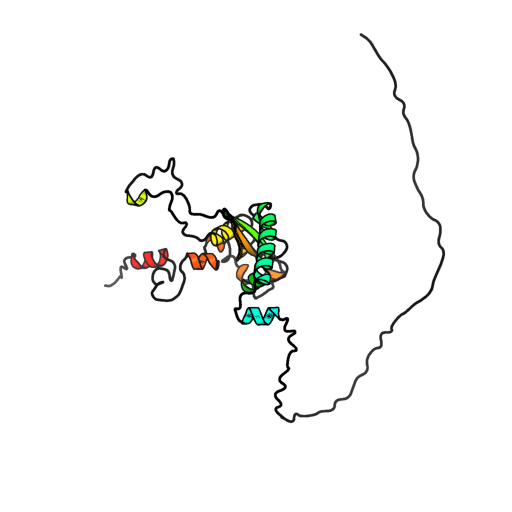.428 1.00 96.19 192 LYS A CA 1
ATOM 1578 C C . LYS A 1 192 ? 0.506 -12.181 -8.918 1.00 96.19 192 LYS A C 1
ATOM 1580 O O . LYS A 1 192 ? -0.155 -11.168 -9.155 1.00 96.19 192 LYS A O 1
ATOM 1585 N N . TYR A 1 193 ? 0.084 -13.201 -8.182 1.00 96.56 193 TYR A N 1
ATOM 1586 C CA . TYR A 1 193 ? -1.250 -13.307 -7.612 1.00 96.56 193 TYR A CA 1
ATOM 1587 C C . TYR A 1 193 ? -1.203 -13.072 -6.105 1.00 96.56 193 TYR A C 1
ATOM 1589 O O . TYR A 1 193 ? -0.393 -13.664 -5.380 1.00 96.56 193 TYR A O 1
ATOM 1597 N N . TYR A 1 194 ? -2.090 -12.200 -5.639 1.00 97.50 194 TYR A N 1
ATOM 1598 C CA . TYR A 1 194 ? -2.228 -11.850 -4.233 1.00 97.50 194 TYR A CA 1
ATOM 1599 C C . TYR A 1 194 ? -3.679 -11.983 -3.790 1.00 97.50 194 TYR A C 1
ATOM 1601 O O . TYR A 1 194 ? -4.601 -11.686 -4.548 1.00 97.50 194 TYR A O 1
ATOM 1609 N N . GLU A 1 195 ? -3.860 -12.388 -2.539 1.00 97.69 195 GLU A N 1
ATOM 1610 C CA . GLU A 1 195 ? -5.140 -12.346 -1.843 1.00 97.69 195 GLU A CA 1
ATOM 1611 C C . GLU A 1 195 ? -5.106 -11.169 -0.867 1.00 97.69 195 GLU A C 1
ATOM 1613 O O . GLU A 1 195 ? -4.213 -11.062 -0.019 1.00 97.69 195 GLU A O 1
ATOM 1618 N N . VAL A 1 196 ? -6.050 -10.246 -1.030 1.00 98.00 196 VAL A N 1
ATOM 1619 C CA . VAL A 1 196 ? -6.210 -9.051 -0.202 1.00 98.00 196 VAL A CA 1
ATOM 1620 C C . VAL A 1 196 ? -7.390 -9.275 0.733 1.00 98.00 196 VAL A C 1
ATOM 1622 O O . VAL A 1 196 ? -8.498 -9.574 0.290 1.00 98.00 196 VAL A O 1
ATOM 1625 N N . ILE A 1 197 ? -7.134 -9.133 2.031 1.00 97.94 197 ILE A N 1
ATOM 1626 C CA . ILE A 1 197 ? -8.132 -9.227 3.091 1.00 97.94 197 ILE A CA 1
ATOM 1627 C C . ILE A 1 197 ? -8.739 -7.840 3.274 1.00 97.94 197 ILE A C 1
ATOM 1629 O O . ILE A 1 197 ? -8.034 -6.870 3.574 1.00 97.94 197 ILE A O 1
ATOM 1633 N N . LEU A 1 198 ? -10.051 -7.767 3.117 1.00 97.62 198 LEU A N 1
ATOM 1634 C CA . LEU A 1 198 ? -10.860 -6.576 3.294 1.00 97.62 198 LEU A CA 1
ATOM 1635 C C . LEU A 1 198 ? -11.828 -6.775 4.455 1.00 97.62 198 LEU A C 1
ATOM 1637 O O . LEU A 1 198 ? -12.233 -7.895 4.771 1.00 97.62 198 LEU A O 1
ATOM 1641 N N . VAL A 1 199 ? -12.203 -5.660 5.063 1.00 97.62 199 VAL A N 1
ATOM 1642 C CA . VAL A 1 199 ? -13.191 -5.593 6.133 1.00 97.62 199 VAL A CA 1
ATOM 1643 C C . VAL A 1 199 ? -14.254 -4.580 5.743 1.00 97.62 199 VAL A C 1
ATOM 1645 O O . VAL A 1 199 ? -13.928 -3.493 5.264 1.00 97.62 199 VAL A O 1
ATOM 1648 N N . ASP A 1 200 ? -15.512 -4.939 5.953 1.00 97.25 200 ASP A N 1
ATOM 1649 C CA . ASP A 1 200 ? -16.647 -4.040 5.821 1.00 97.25 200 ASP A CA 1
ATOM 1650 C C . ASP A 1 200 ? -16.875 -3.267 7.136 1.00 97.25 200 ASP A C 1
ATOM 1652 O O . ASP A 1 200 ? -17.246 -3.873 8.147 1.00 97.25 200 ASP A O 1
ATOM 1656 N N . PRO A 1 201 ? -16.654 -1.939 7.163 1.00 97.12 201 PRO A N 1
ATOM 1657 C CA . PRO A 1 201 ? -16.874 -1.132 8.359 1.00 97.12 201 PRO A CA 1
ATOM 1658 C C . PRO A 1 201 ? -18.360 -0.915 8.699 1.00 97.12 201 PRO A C 1
ATOM 1660 O O . PRO A 1 201 ? -18.660 -0.516 9.826 1.00 97.12 201 PRO A O 1
ATOM 1663 N N . GLN A 1 202 ? -19.291 -1.144 7.764 1.00 95.81 202 GLN A N 1
ATOM 1664 C CA . GLN A 1 202 ? -20.732 -0.971 7.996 1.00 95.81 202 GLN A CA 1
ATOM 1665 C C . GLN A 1 202 ? -21.358 -2.191 8.688 1.00 95.81 202 GLN A C 1
ATOM 1667 O O . GLN A 1 202 ? -22.384 -2.072 9.358 1.00 95.81 202 GLN A O 1
ATOM 1672 N N . HIS A 1 203 ? -20.709 -3.354 8.618 1.00 97.44 203 HIS A N 1
ATOM 1673 C CA . HIS A 1 203 ? -21.234 -4.592 9.179 1.00 97.44 203 HIS A CA 1
ATOM 1674 C C . HIS A 1 203 ? -21.254 -4.597 10.723 1.00 97.44 203 HIS A C 1
ATOM 1676 O O . HIS A 1 203 ? -20.225 -4.409 11.384 1.00 97.44 203 HIS A O 1
ATOM 1682 N N . LYS A 1 204 ? -22.406 -4.931 11.330 1.00 97.06 204 LYS A N 1
ATOM 1683 C CA . LYS A 1 204 ? -22.596 -4.974 12.800 1.00 97.06 204 LYS A CA 1
ATOM 1684 C C . LYS A 1 204 ? -21.572 -5.877 13.506 1.00 97.06 204 LYS A C 1
ATOM 1686 O O . LYS A 1 204 ? -20.993 -5.477 14.509 1.00 97.06 204 LYS A O 1
ATOM 1691 N N . ALA A 1 205 ? -21.284 -7.057 12.950 1.00 96.81 205 ALA A N 1
ATOM 1692 C CA . ALA A 1 205 ? -20.287 -7.996 13.494 1.00 96.81 205 ALA A CA 1
ATOM 1693 C C . ALA A 1 205 ? -18.831 -7.471 13.512 1.00 96.81 205 ALA A C 1
ATOM 1695 O O . ALA A 1 205 ? -17.987 -8.025 14.222 1.00 96.81 205 ALA A O 1
ATOM 1696 N N . ILE A 1 206 ? -18.514 -6.433 12.731 1.00 97.44 206 ILE A N 1
ATOM 1697 C CA . ILE A 1 206 ? -17.213 -5.750 12.775 1.00 97.44 206 ILE A CA 1
ATOM 1698 C C . ILE A 1 206 ? -17.254 -4.627 13.805 1.00 97.44 206 ILE A C 1
ATOM 1700 O O . ILE A 1 206 ? -16.351 -4.535 14.630 1.00 97.44 206 ILE A O 1
ATOM 1704 N N . ARG A 1 207 ? -18.320 -3.818 13.803 1.00 96.62 207 ARG A N 1
ATOM 1705 C CA . ARG A 1 207 ? -18.477 -2.687 14.730 1.00 96.62 207 ARG A CA 1
ATOM 1706 C C . ARG A 1 207 ? -18.570 -3.118 16.195 1.00 96.62 207 ARG A C 1
ATOM 1708 O O . ARG A 1 207 ? -18.003 -2.449 17.048 1.00 96.62 207 ARG A O 1
ATOM 1715 N N . LYS A 1 208 ? -19.258 -4.230 16.473 1.00 96.69 208 LYS A N 1
ATOM 1716 C CA . LYS A 1 208 ? -19.423 -4.777 17.829 1.00 96.69 208 LYS A CA 1
ATOM 1717 C C . LYS A 1 208 ? -18.173 -5.491 18.361 1.00 96.69 208 LYS A C 1
ATOM 1719 O O . LYS A 1 208 ? -18.083 -5.700 19.562 1.00 96.69 208 LYS A O 1
ATOM 1724 N N . ASP A 1 209 ? -17.231 -5.897 17.504 1.00 96.38 209 ASP A N 1
ATOM 1725 C CA . ASP A 1 209 ? -16.046 -6.643 17.949 1.00 96.38 209 ASP A CA 1
ATOM 1726 C C . ASP A 1 209 ? -14.914 -5.688 18.373 1.00 96.38 209 ASP A C 1
ATOM 1728 O O . ASP A 1 209 ? -14.311 -5.043 17.504 1.00 96.38 209 ASP A O 1
ATOM 1732 N N . PRO A 1 210 ? -14.549 -5.647 19.669 1.00 95.88 210 PRO A N 1
ATOM 1733 C CA . PRO A 1 210 ? -13.530 -4.734 20.183 1.00 95.88 210 PRO A CA 1
ATOM 1734 C C . PRO A 1 210 ? -12.122 -4.995 19.626 1.00 95.88 210 PRO A C 1
ATOM 1736 O O . PRO A 1 210 ? -11.258 -4.128 19.703 1.00 95.88 210 PRO A O 1
ATOM 1739 N N . ARG A 1 211 ? -11.850 -6.167 19.037 1.00 95.88 211 ARG A N 1
ATOM 1740 C CA . ARG A 1 211 ? -10.520 -6.503 18.497 1.00 95.88 211 ARG A CA 1
ATOM 1741 C C . ARG A 1 211 ? -10.238 -5.846 17.146 1.00 95.88 211 ARG A C 1
ATOM 1743 O O . ARG A 1 211 ? -9.076 -5.658 16.783 1.00 95.88 211 ARG A O 1
ATOM 1750 N N . ILE A 1 212 ? -11.280 -5.552 16.366 1.00 96.25 212 ILE A N 1
ATOM 1751 C CA . ILE A 1 212 ? -11.157 -5.029 14.995 1.00 96.25 212 ILE A CA 1
ATOM 1752 C C . ILE A 1 212 ? -11.846 -3.677 14.801 1.00 96.25 212 ILE A C 1
ATOM 1754 O O . ILE A 1 212 ? -11.535 -2.997 13.825 1.00 96.25 212 ILE A O 1
ATOM 1758 N N . ASN A 1 213 ? -12.733 -3.267 15.714 1.00 96.38 213 ASN A N 1
ATOM 1759 C CA . ASN A 1 213 ? -13.506 -2.024 15.620 1.00 96.38 213 ASN A CA 1
ATOM 1760 C C . ASN A 1 213 ? -12.658 -0.777 15.304 1.00 96.38 213 ASN A C 1
ATOM 1762 O O . ASN A 1 213 ? -13.148 0.118 14.621 1.00 96.38 213 ASN A O 1
ATOM 1766 N N . TRP A 1 214 ? -11.379 -0.745 15.691 1.00 96.94 214 TRP A N 1
ATOM 1767 C CA . TRP A 1 214 ? -10.444 0.327 15.354 1.00 96.94 214 TRP A CA 1
ATOM 1768 C C . TRP A 1 214 ? -10.445 0.651 13.855 1.00 96.94 214 TRP A C 1
ATOM 1770 O O . TRP A 1 214 ? -10.361 1.818 13.494 1.00 96.94 214 TRP A O 1
ATOM 1780 N N . ILE A 1 215 ? -10.608 -0.337 12.963 1.00 96.69 215 ILE A N 1
ATOM 1781 C CA . ILE A 1 215 ? -10.583 -0.122 11.505 1.00 96.69 215 ILE A CA 1
ATOM 1782 C C . ILE A 1 215 ? -11.783 0.689 10.988 1.00 96.69 215 ILE A C 1
ATOM 1784 O O . ILE A 1 215 ? -11.727 1.227 9.880 1.00 96.69 215 ILE A O 1
ATOM 1788 N N . VAL A 1 216 ? -12.860 0.772 11.774 1.00 97.06 216 VAL A N 1
ATOM 1789 C CA . VAL A 1 216 ? -14.094 1.494 11.434 1.00 97.06 216 VAL A CA 1
ATOM 1790 C C . VAL A 1 216 ? -13.884 3.005 11.526 1.00 97.06 216 VAL A C 1
ATOM 1792 O O . VAL A 1 216 ? -14.509 3.752 10.770 1.00 97.06 216 VAL A O 1
ATOM 1795 N N . ASN A 1 217 ? -12.970 3.463 12.389 1.00 96.75 217 ASN A N 1
ATOM 1796 C CA . ASN A 1 217 ? -12.725 4.887 12.589 1.00 96.75 217 ASN A CA 1
ATOM 1797 C C . ASN A 1 217 ? -12.317 5.574 11.270 1.00 96.75 217 ASN A C 1
ATOM 1799 O O . ASN A 1 217 ? -11.545 5.016 10.477 1.00 96.75 217 ASN A O 1
ATOM 1803 N N . PRO A 1 218 ? -12.767 6.820 11.029 1.00 96.00 218 PRO A N 1
ATOM 1804 C CA . PRO A 1 218 ? -12.535 7.523 9.765 1.00 96.00 218 PRO A CA 1
ATOM 1805 C C . PRO A 1 218 ? -11.044 7.727 9.449 1.00 96.00 218 PRO A C 1
ATOM 1807 O O . PRO A 1 218 ? -10.655 7.741 8.281 1.00 96.00 218 PRO A O 1
ATOM 1810 N N . VAL A 1 219 ? -10.184 7.778 10.471 1.00 96.94 219 VAL A N 1
ATOM 1811 C CA . VAL A 1 219 ? -8.719 7.867 10.335 1.00 96.94 219 VAL A CA 1
ATOM 1812 C C . VAL A 1 219 ? -8.132 6.686 9.551 1.00 96.94 219 VAL A C 1
ATOM 1814 O O . VAL A 1 219 ? -7.060 6.807 8.953 1.00 96.94 219 VAL A O 1
ATOM 1817 N N . HIS A 1 220 ? -8.826 5.546 9.491 1.00 96.75 220 HIS A N 1
ATOM 1818 C CA . HIS A 1 220 ? -8.395 4.328 8.802 1.00 96.75 220 HIS A CA 1
ATOM 1819 C C . HIS A 1 220 ? -8.967 4.167 7.381 1.00 96.75 220 HIS A C 1
ATOM 1821 O O . HIS A 1 220 ? -8.797 3.110 6.770 1.00 96.75 220 HIS A O 1
ATOM 1827 N N . LYS A 1 221 ? -9.551 5.219 6.792 1.00 96.56 221 LYS A N 1
ATOM 1828 C CA . LYS A 1 221 ? -9.913 5.262 5.360 1.00 96.56 221 LYS A CA 1
ATOM 1829 C C . LYS A 1 221 ? -8.676 5.148 4.459 1.00 96.56 221 LYS A C 1
ATOM 1831 O O . LYS A 1 221 ? -7.648 5.755 4.746 1.00 96.56 221 LYS A O 1
ATOM 1836 N N . HIS A 1 222 ? -8.745 4.370 3.380 1.00 96.88 222 HIS A N 1
ATOM 1837 C CA . HIS A 1 222 ? -7.678 4.244 2.370 1.00 96.88 222 HIS A CA 1
ATOM 1838 C C . HIS A 1 222 ? -6.249 4.097 2.934 1.00 96.88 222 HIS A C 1
ATOM 1840 O O . HIS A 1 222 ? -5.323 4.858 2.622 1.00 96.88 222 HIS A O 1
ATOM 1846 N N . ARG A 1 223 ? -6.057 3.137 3.848 1.00 97.38 223 ARG A N 1
ATOM 1847 C CA . ARG A 1 223 ? -4.747 2.840 4.464 1.00 97.38 223 ARG A CA 1
ATOM 1848 C C . ARG A 1 223 ? -3.732 2.338 3.440 1.00 97.38 223 ARG A C 1
ATOM 1850 O O . ARG A 1 223 ? -2.540 2.595 3.595 1.00 97.38 223 ARG A O 1
ATOM 1857 N N . GLU A 1 224 ? -4.198 1.632 2.419 1.00 96.56 224 GLU A N 1
ATOM 1858 C CA . GLU A 1 224 ? -3.425 1.131 1.286 1.00 96.56 224 GLU A CA 1
ATOM 1859 C C . GLU A 1 224 ? -2.796 2.268 0.470 1.00 96.56 224 GLU A C 1
ATOM 1861 O O . GLU A 1 224 ? -1.595 2.229 0.205 1.00 96.56 224 GLU A O 1
ATOM 1866 N N . SER A 1 225 ? -3.552 3.334 0.187 1.00 96.31 225 SER A N 1
ATOM 1867 C CA . SER A 1 225 ? -3.069 4.505 -0.560 1.00 96.31 225 SER A CA 1
ATOM 1868 C C . SER A 1 225 ? -2.035 5.311 0.230 1.00 96.31 225 SER A C 1
ATOM 1870 O O . SER A 1 225 ? -1.058 5.803 -0.329 1.00 96.31 225 SER A O 1
ATOM 1872 N N . ARG A 1 226 ? -2.193 5.383 1.559 1.00 95.12 226 ARG A N 1
ATOM 1873 C CA . ARG A 1 226 ? -1.255 6.064 2.476 1.00 95.12 226 ARG A CA 1
ATOM 1874 C C . ARG A 1 226 ? -0.057 5.197 2.895 1.00 95.12 226 ARG A C 1
ATOM 1876 O O . ARG A 1 226 ? 0.804 5.643 3.657 1.00 95.12 226 ARG A O 1
ATOM 1883 N N . GLY A 1 227 ? 0.005 3.942 2.445 1.00 95.19 227 GLY A N 1
ATOM 1884 C CA . GLY A 1 227 ? 1.083 3.012 2.785 1.00 95.19 227 GLY A CA 1
ATOM 1885 C C . GLY A 1 227 ? 1.130 2.628 4.270 1.00 95.19 227 GLY A C 1
ATOM 1886 O O . GLY A 1 227 ? 2.214 2.485 4.834 1.00 95.19 227 GLY A O 1
ATOM 1887 N N . LEU A 1 228 ? -0.032 2.489 4.917 1.00 96.06 228 LEU A N 1
ATOM 1888 C CA . LEU A 1 228 ? -0.177 2.101 6.331 1.00 96.06 228 LEU A CA 1
ATOM 1889 C C . LEU A 1 228 ? -0.445 0.599 6.533 1.00 96.06 228 LEU A C 1
ATOM 1891 O O . LEU A 1 228 ? -0.529 0.134 7.675 1.00 96.06 228 LEU A O 1
ATOM 1895 N N . THR A 1 229 ? -0.571 -0.165 5.448 1.00 96.62 229 THR A N 1
ATOM 1896 C CA . THR A 1 229 ? -0.564 -1.635 5.472 1.00 96.62 229 THR A CA 1
ATOM 1897 C C . THR A 1 229 ? 0.833 -2.157 5.816 1.00 96.62 229 THR A C 1
ATOM 1899 O O . THR A 1 229 ? 1.823 -1.432 5.705 1.00 96.62 229 THR A O 1
ATOM 1902 N N . ALA A 1 230 ? 0.951 -3.428 6.215 1.00 95.06 230 ALA A N 1
ATOM 1903 C CA . ALA A 1 230 ? 2.256 -4.033 6.509 1.00 95.06 230 ALA A CA 1
ATOM 1904 C C . ALA A 1 230 ? 3.224 -3.911 5.315 1.00 95.06 230 ALA A C 1
ATOM 1906 O O . ALA A 1 230 ? 4.400 -3.580 5.473 1.00 95.06 230 ALA A O 1
ATOM 1907 N N . THR A 1 231 ? 2.700 -4.107 4.105 1.00 95.44 231 THR A N 1
ATOM 1908 C CA . THR A 1 231 ? 3.441 -3.963 2.852 1.00 95.44 231 THR A CA 1
ATOM 1909 C C . THR A 1 231 ? 3.879 -2.516 2.599 1.00 95.44 231 THR A C 1
ATOM 1911 O O . THR A 1 231 ? 5.037 -2.274 2.252 1.00 95.44 231 THR A O 1
ATOM 1914 N N . GLY A 1 232 ? 2.978 -1.549 2.799 1.00 94.50 232 GLY A N 1
ATOM 1915 C CA . GLY A 1 232 ? 3.275 -0.126 2.639 1.00 94.50 232 GLY A CA 1
ATOM 1916 C C . GLY A 1 232 ? 4.323 0.374 3.637 1.00 94.50 232 GLY A C 1
ATOM 1917 O O . GLY A 1 232 ? 5.281 1.036 3.241 1.00 94.50 232 GLY A O 1
ATOM 1918 N N . LYS A 1 233 ? 4.214 -0.029 4.909 1.00 94.44 233 LYS A N 1
ATOM 1919 C CA . LYS A 1 233 ? 5.195 0.303 5.956 1.00 94.44 233 LYS A CA 1
ATOM 1920 C C . LYS A 1 233 ? 6.594 -0.222 5.617 1.00 94.44 233 LYS A C 1
ATOM 1922 O O . LYS A 1 233 ? 7.564 0.519 5.765 1.00 94.44 233 LYS A O 1
ATOM 1927 N N . LYS A 1 234 ? 6.690 -1.449 5.082 1.00 93.62 234 LYS A N 1
ATOM 1928 C CA . LYS A 1 234 ? 7.959 -2.020 4.596 1.00 93.62 234 LYS A CA 1
ATOM 1929 C C . LYS A 1 234 ? 8.552 -1.190 3.453 1.00 93.62 234 LYS A C 1
ATOM 1931 O O . LYS A 1 234 ? 9.736 -0.887 3.478 1.00 93.62 234 LYS A O 1
ATOM 1936 N N . SER A 1 235 ? 7.729 -0.776 2.486 1.00 93.50 235 SER A N 1
ATOM 1937 C CA . SER A 1 235 ? 8.167 0.069 1.362 1.00 93.50 235 SER A CA 1
ATOM 1938 C C . SER A 1 235 ? 8.667 1.447 1.800 1.00 93.50 235 SER A C 1
ATOM 1940 O O . SER A 1 235 ? 9.551 2.005 1.162 1.00 93.50 235 SER A O 1
ATOM 1942 N N . ARG A 1 236 ? 8.105 2.001 2.880 1.00 93.88 236 ARG A N 1
ATOM 1943 C CA . ARG A 1 236 ? 8.518 3.288 3.457 1.00 93.88 236 ARG A CA 1
ATOM 1944 C C . ARG A 1 236 ? 9.828 3.206 4.250 1.00 93.88 236 ARG A C 1
ATOM 1946 O O . ARG A 1 236 ? 10.322 4.249 4.668 1.00 93.88 236 ARG A O 1
ATOM 1953 N N . GLY A 1 237 ? 10.360 2.002 4.483 1.00 93.31 237 GLY A N 1
ATOM 1954 C CA . GLY A 1 237 ? 11.564 1.796 5.287 1.00 93.31 237 GLY A CA 1
ATOM 1955 C C . GLY A 1 237 ? 11.373 2.216 6.745 1.00 93.31 237 GLY A C 1
ATOM 1956 O O . GLY A 1 237 ? 12.267 2.824 7.322 1.00 93.31 237 GLY A O 1
ATOM 1957 N N . LEU A 1 238 ? 10.194 1.968 7.328 1.00 91.06 238 LEU A N 1
ATOM 1958 C CA . LEU A 1 238 ? 9.935 2.263 8.740 1.00 91.06 238 LEU A CA 1
ATOM 1959 C C . LEU A 1 238 ? 10.470 1.123 9.606 1.00 91.06 238 LEU A C 1
ATOM 1961 O O . LEU A 1 238 ? 9.909 0.026 9.590 1.00 91.06 238 LEU A O 1
ATOM 1965 N N . ASN A 1 239 ? 11.541 1.377 10.350 1.00 92.25 239 ASN A N 1
ATOM 1966 C CA . ASN A 1 239 ? 12.105 0.430 11.306 1.00 92.25 239 ASN A CA 1
ATOM 1967 C C . ASN A 1 239 ? 12.961 1.178 12.350 1.00 92.25 239 ASN A C 1
ATOM 1969 O O . ASN A 1 239 ? 13.093 2.401 12.288 1.00 92.25 239 ASN A O 1
ATOM 1973 N N . LYS A 1 240 ? 13.504 0.452 13.328 1.00 92.00 240 LYS A N 1
ATOM 1974 C CA . LYS A 1 240 ? 14.365 0.973 14.398 1.00 92.00 240 LYS A CA 1
ATOM 1975 C C . LYS A 1 240 ? 15.849 0.729 14.075 1.00 92.00 240 LYS A C 1
ATOM 1977 O O . LYS A 1 240 ? 16.174 -0.213 13.357 1.00 92.00 240 LYS A O 1
ATOM 1982 N N . GLY A 1 241 ? 16.733 1.562 14.625 1.00 93.88 241 GLY A N 1
ATOM 1983 C CA . GLY A 1 241 ? 18.193 1.446 14.491 1.00 93.88 241 GLY A CA 1
ATOM 1984 C C . GLY A 1 241 ? 18.828 2.501 13.579 1.00 93.88 241 GLY A C 1
ATOM 1985 O O . GLY A 1 241 ? 18.131 3.211 12.852 1.00 93.88 241 GLY A O 1
ATOM 1986 N N . HIS A 1 242 ? 20.163 2.574 13.604 1.00 94.06 242 HIS A N 1
ATOM 1987 C CA . HIS A 1 242 ? 20.950 3.631 12.950 1.00 94.06 242 HIS A CA 1
ATOM 1988 C C . HIS A 1 242 ? 20.701 3.745 11.430 1.00 94.06 242 HIS A C 1
ATOM 1990 O O . HIS A 1 242 ? 20.755 4.835 10.865 1.00 94.06 242 HIS A O 1
ATOM 1996 N N . ARG A 1 243 ? 20.342 2.641 10.753 1.00 94.00 243 ARG A N 1
ATOM 1997 C CA . ARG A 1 243 ? 20.037 2.620 9.305 1.00 94.00 243 ARG A CA 1
ATOM 1998 C C . ARG A 1 243 ? 18.744 3.363 8.928 1.00 94.00 243 ARG A C 1
ATOM 2000 O O . ARG A 1 243 ? 18.507 3.599 7.748 1.00 94.00 243 ARG A O 1
ATOM 2007 N N . TYR A 1 244 ? 17.904 3.726 9.901 1.00 94.12 244 TYR A N 1
ATOM 2008 C CA . TYR A 1 244 ? 16.564 4.288 9.676 1.00 94.12 244 TYR A CA 1
ATOM 2009 C C . TYR A 1 244 ? 16.407 5.733 10.176 1.00 94.12 244 TYR A C 1
ATOM 2011 O O . TYR A 1 244 ? 15.289 6.253 10.253 1.00 94.12 244 TYR A O 1
ATOM 2019 N N . ASN A 1 245 ? 17.516 6.421 10.469 1.00 92.12 245 ASN A N 1
ATOM 2020 C CA . ASN A 1 245 ? 17.517 7.810 10.949 1.00 92.12 245 ASN A CA 1
ATOM 2021 C C . ASN A 1 245 ? 16.757 8.753 9.997 1.00 92.12 245 ASN A C 1
ATOM 2023 O O . ASN A 1 245 ? 15.951 9.579 10.432 1.00 92.12 245 ASN A O 1
ATOM 2027 N N . ASN A 1 246 ? 16.910 8.540 8.687 1.00 91.75 246 ASN A N 1
ATOM 2028 C CA . ASN A 1 246 ? 16.277 9.354 7.648 1.00 91.75 246 ASN A CA 1
ATOM 2029 C C . ASN A 1 246 ? 14.820 8.969 7.349 1.00 91.75 246 ASN A C 1
ATOM 2031 O O . ASN A 1 246 ? 14.166 9.643 6.558 1.00 91.75 246 ASN A O 1
ATOM 2035 N N . THR A 1 247 ? 14.281 7.904 7.951 1.00 92.44 247 THR A N 1
ATOM 2036 C CA . THR A 1 247 ? 12.929 7.398 7.651 1.00 92.44 247 THR A CA 1
ATOM 2037 C C . THR A 1 247 ? 12.020 7.263 8.873 1.00 92.44 247 THR A C 1
ATOM 2039 O O . THR A 1 247 ? 10.826 7.044 8.681 1.00 92.44 247 THR A O 1
ATOM 2042 N N . LYS A 1 248 ? 12.518 7.475 10.101 1.00 86.56 248 LYS A N 1
ATOM 2043 C CA . LYS A 1 248 ? 11.794 7.272 11.377 1.00 86.56 248 LYS A CA 1
ATOM 2044 C C . LYS A 1 248 ? 10.377 7.875 11.426 1.00 86.56 248 LYS A C 1
ATOM 2046 O O . LYS A 1 248 ? 9.430 7.160 11.737 1.00 86.56 248 LYS A O 1
ATOM 2051 N N . ALA A 1 249 ? 10.214 9.153 11.074 1.00 86.19 249 ALA A N 1
ATOM 2052 C CA . ALA A 1 249 ? 8.911 9.840 11.004 1.00 86.19 249 ALA A CA 1
ATOM 2053 C C . ALA A 1 249 ? 8.340 9.923 9.567 1.00 86.19 249 ALA A C 1
ATOM 2055 O O . ALA A 1 249 ? 7.246 10.431 9.333 1.00 86.19 249 ALA A O 1
ATOM 2056 N N . GLY A 1 250 ? 9.075 9.393 8.585 1.00 89.81 250 GLY A N 1
ATOM 2057 C CA . GLY A 1 250 ? 8.839 9.553 7.153 1.00 89.81 250 GLY A CA 1
ATOM 2058 C C . GLY A 1 250 ? 9.923 10.400 6.485 1.00 89.81 250 GLY A C 1
ATOM 2059 O O . GLY A 1 250 ? 10.270 11.474 6.968 1.00 89.81 250 GLY A O 1
ATOM 2060 N N . ARG A 1 251 ? 10.424 9.935 5.332 1.00 92.44 251 ARG A N 1
ATOM 2061 C CA . ARG A 1 251 ? 11.577 10.531 4.629 1.00 92.44 251 ARG A CA 1
ATOM 2062 C C . ARG A 1 251 ? 11.453 12.039 4.400 1.00 92.44 251 ARG A C 1
ATOM 2064 O O . ARG A 1 251 ? 12.375 12.786 4.697 1.00 92.44 251 ARG A O 1
ATOM 2071 N N . ARG A 1 252 ? 10.295 12.492 3.909 1.00 94.31 252 ARG A N 1
ATOM 2072 C CA . ARG A 1 252 ? 10.035 13.920 3.662 1.00 94.31 252 ARG A CA 1
ATOM 2073 C C . ARG A 1 252 ? 9.958 14.734 4.955 1.00 94.31 252 ARG A C 1
ATOM 2075 O O . ARG A 1 252 ? 10.421 15.864 4.967 1.00 94.31 252 AR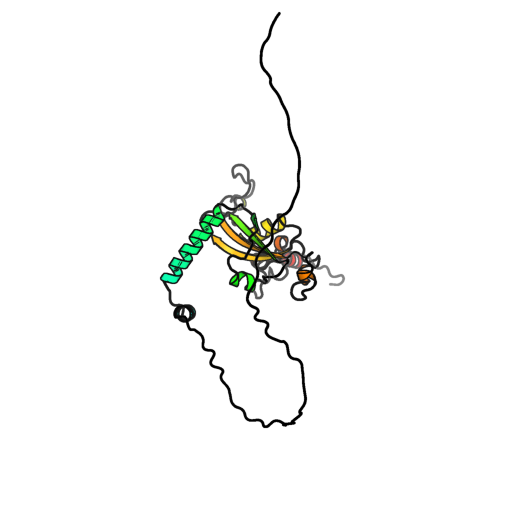G A O 1
ATOM 2082 N N . HIS A 1 253 ? 9.381 14.178 6.020 1.00 94.00 253 HIS A N 1
ATOM 2083 C CA . HIS A 1 253 ? 9.264 14.868 7.305 1.00 94.00 253 HIS A CA 1
ATOM 2084 C C . HIS A 1 253 ? 10.643 15.084 7.939 1.00 94.00 253 HIS A C 1
ATOM 2086 O O . HIS A 1 253 ? 10.965 16.196 8.345 1.00 94.00 253 HIS A O 1
ATOM 2092 N N . THR A 1 254 ? 11.483 14.043 7.964 1.00 94.50 254 THR A N 1
ATOM 2093 C CA . THR A 1 254 ? 12.856 14.155 8.475 1.00 94.50 254 THR A CA 1
ATOM 2094 C C . THR A 1 254 ? 13.682 15.146 7.659 1.00 94.50 254 THR A C 1
ATOM 2096 O O . THR A 1 254 ? 14.347 15.992 8.248 1.00 94.50 254 THR A O 1
ATOM 2099 N N . TRP A 1 255 ? 13.589 15.084 6.325 1.00 95.75 255 TRP A N 1
ATOM 2100 C CA . TRP A 1 255 ? 14.289 16.022 5.448 1.00 95.75 255 TRP A CA 1
ATOM 2101 C C . TRP A 1 255 ? 13.852 17.468 5.698 1.00 95.75 255 TRP A C 1
ATOM 2103 O O . TRP A 1 255 ? 14.708 18.326 5.863 1.00 95.75 255 TRP A O 1
ATOM 2113 N N . LYS A 1 256 ? 12.542 17.740 5.813 1.00 96.81 256 LYS A N 1
ATOM 2114 C CA . LYS A 1 256 ? 12.048 19.091 6.128 1.00 96.81 256 LYS A CA 1
ATOM 2115 C C . LYS A 1 256 ? 12.650 19.608 7.431 1.00 96.81 256 LYS A C 1
ATOM 2117 O O . LYS A 1 256 ? 13.279 20.648 7.411 1.00 96.81 256 LYS A O 1
ATOM 2122 N N . ARG A 1 257 ? 12.568 18.834 8.517 1.00 94.44 257 ARG A N 1
ATOM 2123 C CA . ARG A 1 257 ? 13.135 19.221 9.820 1.00 94.44 257 ARG A CA 1
ATOM 2124 C C . ARG A 1 257 ? 14.627 19.577 9.751 1.00 94.44 257 ARG A C 1
ATOM 2126 O O . ARG A 1 257 ? 15.051 20.473 10.456 1.00 94.44 257 ARG A O 1
ATOM 2133 N N . GLN A 1 258 ? 15.413 18.864 8.944 1.00 94.31 258 GLN A N 1
ATOM 2134 C CA . GLN A 1 258 ? 16.855 19.113 8.802 1.00 94.31 258 GLN A CA 1
ATOM 2135 C C . GLN A 1 258 ? 17.182 20.335 7.937 1.00 94.31 258 GLN A C 1
ATOM 2137 O O . GLN A 1 258 ? 18.239 20.922 8.113 1.00 94.31 258 GLN A O 1
ATOM 2142 N N . ASN A 1 259 ? 16.305 20.692 6.997 1.00 96.62 259 ASN A N 1
ATOM 2143 C CA . ASN A 1 259 ? 16.515 21.810 6.071 1.00 96.62 259 ASN A CA 1
ATOM 2144 C C . ASN A 1 259 ? 15.724 23.067 6.472 1.00 96.62 259 ASN A C 1
ATOM 2146 O O . ASN A 1 259 ? 15.815 24.089 5.800 1.00 96.62 259 ASN A O 1
ATOM 2150 N N . THR A 1 260 ? 14.918 23.002 7.534 1.00 96.94 260 THR A N 1
ATOM 2151 C CA . THR A 1 260 ? 14.238 24.168 8.101 1.00 96.94 260 THR A CA 1
ATOM 2152 C C . THR A 1 260 ? 15.213 24.921 8.997 1.00 96.94 260 THR A C 1
ATOM 2154 O O . THR A 1 260 ? 15.685 24.378 9.993 1.00 96.94 260 THR A O 1
ATOM 2157 N N . LEU A 1 261 ? 15.493 26.176 8.644 1.00 96.44 261 LEU A N 1
ATOM 2158 C CA . LEU A 1 261 ? 16.274 27.088 9.472 1.00 96.44 261 LEU A CA 1
ATOM 2159 C C . LEU A 1 261 ? 15.457 27.498 10.705 1.00 96.44 261 LEU A C 1
ATOM 2161 O O . LEU A 1 261 ? 14.376 28.072 10.571 1.00 96.44 261 LEU A O 1
ATOM 2165 N N . SER A 1 262 ? 15.975 27.208 11.897 1.00 95.06 262 SER A N 1
ATOM 2166 C CA . SER A 1 262 ? 15.369 27.639 13.161 1.00 95.06 262 SER A CA 1
ATOM 2167 C C . SER A 1 262 ? 15.873 29.032 13.530 1.00 95.06 262 SER A C 1
ATOM 2169 O O . SER A 1 262 ? 17.029 29.196 13.913 1.00 95.06 262 SER A O 1
ATOM 2171 N N . LEU A 1 263 ? 15.002 30.033 13.414 1.00 96.00 263 LEU A N 1
ATOM 2172 C CA . LEU A 1 263 ? 15.278 31.412 13.813 1.00 96.00 263 LEU A CA 1
ATOM 2173 C C . LEU A 1 263 ? 14.639 31.664 15.180 1.00 96.00 263 LEU A C 1
ATOM 2175 O O . LEU A 1 263 ? 13.441 31.923 15.278 1.00 96.00 263 LEU A O 1
ATOM 2179 N N . TRP A 1 264 ? 15.435 31.540 16.237 1.00 94.69 264 TRP A N 1
ATOM 2180 C CA . TRP A 1 264 ? 14.995 31.849 17.595 1.00 94.69 264 TRP A CA 1
ATOM 2181 C C . TRP A 1 264 ? 14.892 33.364 17.792 1.00 94.69 264 TRP A C 1
ATOM 2183 O O . TRP A 1 264 ? 15.679 34.118 17.220 1.00 94.69 264 TRP A O 1
ATOM 2193 N N . ARG A 1 265 ? 13.912 33.800 18.596 1.00 95.25 265 ARG A N 1
ATOM 2194 C CA . ARG A 1 265 ? 13.680 35.222 18.912 1.00 95.25 265 ARG A CA 1
ATOM 2195 C C . ARG A 1 265 ? 14.887 35.862 19.604 1.00 95.25 265 ARG A C 1
ATOM 2197 O O . ARG A 1 265 ? 15.199 37.012 19.328 1.00 95.25 265 ARG A O 1
ATOM 2204 N N . TYR A 1 266 ? 15.548 35.097 20.465 1.00 93.38 266 TYR A N 1
ATOM 2205 C CA . TYR A 1 266 ? 16.796 35.451 21.131 1.00 93.38 266 TYR A CA 1
ATOM 2206 C C . TYR A 1 266 ? 17.838 34.404 20.731 1.00 93.38 266 TYR A C 1
ATOM 2208 O O . TYR A 1 266 ? 17.501 33.217 20.671 1.00 93.38 266 TYR A O 1
ATOM 2216 N N . ARG A 1 267 ? 19.048 34.845 20.385 1.00 82.06 267 ARG A N 1
ATOM 2217 C CA . ARG A 1 267 ? 20.157 33.986 19.958 1.00 82.06 267 ARG A CA 1
ATOM 2218 C C . ARG A 1 267 ? 21.303 34.083 20.939 1.00 82.06 267 ARG A C 1
ATOM 2220 O O . ARG A 1 267 ? 21.532 35.216 21.411 1.00 82.06 267 ARG A O 1
#

Nearest PDB structures (foldseek):
  7r81-assembly1_P1  TM=9.955E-01  e=1.918E-33  Neurospora crassa
  8c3a-assembly1_v  TM=9.387E-01  e=8.905E-32  Candida albicans
  8eui-assembly1_N  TM=9.395E-01  e=2.479E-30  Schizosaccharomyces pombe
  9axt-assembly1_BZ  TM=8.854E-01  e=4.699E-31  Schizosaccharomyces pombe
  9cai-assembly1_CN  TM=9.299E-01  e=3.882E-28  Caenorhabditis elegans

Solvent-accessible surface area (backbone atoms only — not comparable to full-atom values): 17492 Å² total; per-residue (Å²): 134,87,78,89,83,89,85,88,80,89,82,84,88,82,86,85,85,86,86,86,89,83,90,86,79,92,84,91,78,92,87,84,81,84,87,84,82,88,84,87,87,83,91,80,92,79,83,88,80,92,74,94,70,89,77,78,78,77,72,83,70,84,73,52,76,71,60,61,40,65,76,66,73,56,88,54,68,68,60,52,52,52,51,50,51,53,52,51,55,53,46,61,55,57,66,76,48,64,61,71,38,81,41,94,65,72,96,50,58,73,63,41,42,78,64,69,54,61,101,52,75,41,56,47,41,34,38,32,62,38,77,56,80,64,44,64,60,95,45,72,96,66,64,57,87,75,61,76,90,67,47,77,40,67,90,39,70,62,81,61,52,70,68,38,53,45,43,33,56,50,42,67,74,40,64,85,43,34,69,63,38,70,47,80,76,53,75,54,93,59,33,38,34,33,42,34,39,30,34,34,54,85,33,63,72,32,60,73,33,84,91,56,29,73,61,52,42,77,90,44,58,65,31,46,79,73,28,69,26,72,60,26,33,57,53,58,48,60,56,87,60,87,94,19,71,61,17,63,86,32,48,68,57,44,51,47,65,73,71,52,84,83,83,63,96,72,131

pLDDT: mean 78.5, std 25.2, range [29.62, 98.0]

Mean predicted aligned error: 15.16 Å

InterPro domains:
  IPR000439 Large ribosomal subunit protein eL15 [PF00827] (86-251)
  IPR000439 Large ribosomal subunit protein eL15 [PTHR11847] (85-267)
  IPR000439 Large ribosomal subunit protein eL15 [SM01384] (73-256)
  IPR012678 Ribosomal protein uL23/eL15/eS24 core domain superfamily [SSF54189] (83-257)
  IPR020925 Large ribosomal subunit protein eL15, conserved site [PS01194] (110-133)
  IPR024794 Large ribosomal subunit protein eL15 core domain superfamily [G3DSA:3.40.1120.10] (79-267)

Organism: NCBI:txid321146